Protein AF-A0A965NLJ2-F1 (afdb_monomer_lite)

pLDDT: mean 79.86, std 24.26, range [26.25, 98.12]

Foldseek 3Di:
DDDDDDDDDDDDDPDDDDPDPDDDDPDPDPDPPDCPDPDDDPPCVVVVVVVPVPPDDLQFAKEKEWAAAQFKIWIFIAHSVRDTPDIDIDGHFALVVDDLVRLLVRLLVVLVPHPDAGQEYEYAGHNQDDPVSQVSNVVSNCVNRPPHHYDYYHNVVCVQVVDDDDPPDQKDKDWDAELFTKIKIAGPVGDIDIGFPPDLPPTRPNHLLNLLVVLLVVQVVVCVVVVDGDPLRVLLCVVVVHDDSVVVVVCVVVPDSVRSSVSSVSVVVVVVVVVVVVVVD

Radius of gyration: 27.24 Å; chains: 1; bounding box: 50×55×108 Å

Structure (mmCIF, N/CA/C/O backbone):
data_AF-A0A965NLJ2-F1
#
_entry.id   AF-A0A965NLJ2-F1
#
loop_
_atom_site.group_PDB
_atom_site.id
_atom_site.type_symbol
_atom_site.label_atom_id
_atom_site.label_alt_id
_atom_site.label_comp_id
_atom_site.label_asym_id
_atom_site.label_entity_id
_atom_site.label_seq_id
_atom_site.pdbx_PDB_ins_code
_atom_site.Cartn_x
_atom_site.Cartn_y
_atom_site.Cartn_z
_atom_site.occupancy
_atom_site.B_iso_or_equiv
_atom_site.auth_seq_id
_atom_site.auth_comp_id
_atom_site.auth_asym_id
_atom_site.auth_atom_id
_atom_site.pdbx_PDB_model_num
ATOM 1 N N . MET A 1 1 ? -9.113 -10.277 -81.309 1.00 35.50 1 MET A N 1
ATOM 2 C CA . MET A 1 1 ? -8.838 -11.698 -81.628 1.00 35.50 1 MET A CA 1
ATOM 3 C C . MET A 1 1 ? -8.107 -12.300 -80.433 1.00 35.50 1 MET A C 1
ATOM 5 O O . MET A 1 1 ? -7.116 -11.710 -80.052 1.00 35.50 1 MET A O 1
ATOM 9 N N . ALA A 1 2 ? -8.490 -13.372 -79.749 1.00 34.16 2 ALA A N 1
ATOM 10 C CA . ALA A 1 2 ? -9.691 -14.195 -79.699 1.00 34.16 2 ALA A CA 1
ATOM 11 C C . ALA A 1 2 ? -9.669 -14.939 -78.335 1.00 34.16 2 ALA A C 1
ATOM 13 O O . ALA A 1 2 ? -8.618 -15.424 -77.942 1.00 34.16 2 ALA A O 1
ATOM 14 N N . ARG A 1 3 ? -10.826 -14.953 -77.648 1.00 30.66 3 ARG A N 1
ATOM 15 C CA . ARG A 1 3 ? -11.448 -15.996 -76.785 1.00 30.66 3 ARG A CA 1
ATOM 16 C C . ARG A 1 3 ? -10.539 -16.920 -75.937 1.00 30.66 3 ARG A C 1
ATOM 18 O O . ARG A 1 3 ? -9.732 -17.654 -76.477 1.00 30.66 3 ARG A O 1
ATOM 25 N N . ALA A 1 4 ? -10.613 -16.888 -74.602 1.00 32.28 4 ALA A N 1
ATOM 26 C CA . ALA A 1 4 ? -11.640 -17.473 -73.713 1.00 32.28 4 ALA A CA 1
ATOM 27 C C . ALA A 1 4 ? -11.597 -19.013 -73.595 1.00 32.28 4 ALA A C 1
ATOM 29 O O . ALA A 1 4 ? -11.967 -19.711 -74.532 1.00 32.28 4 ALA A O 1
ATOM 30 N N . HIS A 1 5 ? -11.289 -19.512 -72.391 1.00 32.88 5 HIS A N 1
ATOM 31 C CA . HIS A 1 5 ? -11.927 -20.711 -71.845 1.00 32.88 5 HIS A CA 1
ATOM 32 C C . HIS A 1 5 ? -12.150 -20.560 -70.336 1.00 32.88 5 HIS A C 1
ATOM 34 O O . HIS A 1 5 ? -11.218 -20.357 -69.563 1.00 32.88 5 HIS A O 1
ATOM 40 N N . ALA A 1 6 ? -13.426 -20.630 -69.959 1.00 33.69 6 ALA A N 1
ATOM 41 C CA . ALA A 1 6 ? -13.921 -20.731 -68.599 1.00 33.69 6 ALA A CA 1
ATOM 42 C C . ALA A 1 6 ? -13.838 -22.185 -68.107 1.00 33.69 6 ALA A C 1
ATOM 44 O O . ALA A 1 6 ? -14.048 -23.114 -68.889 1.00 33.69 6 ALA A O 1
ATOM 45 N N . GLY A 1 7 ? -13.593 -22.355 -66.809 1.00 30.08 7 GLY A N 1
ATOM 46 C CA . GLY A 1 7 ? -13.700 -23.618 -66.087 1.00 30.08 7 GLY A CA 1
ATOM 47 C C . GLY A 1 7 ? -14.272 -23.360 -64.696 1.00 30.08 7 GLY A C 1
ATOM 48 O O . GLY A 1 7 ? -13.568 -22.894 -63.808 1.00 30.08 7 GLY A O 1
ATOM 49 N N . ASP A 1 8 ? -15.571 -23.615 -64.571 1.00 33.03 8 ASP A N 1
ATOM 50 C CA . ASP A 1 8 ? -16.390 -23.637 -63.359 1.00 33.03 8 ASP A CA 1
ATOM 51 C C . ASP A 1 8 ? -15.941 -24.755 -62.394 1.00 33.03 8 ASP A C 1
ATOM 53 O O . ASP A 1 8 ? -15.534 -25.835 -62.826 1.00 33.03 8 ASP A O 1
ATOM 57 N N . GLY A 1 9 ? -16.011 -24.509 -61.083 1.00 29.64 9 GLY A N 1
ATOM 58 C CA . GLY A 1 9 ? -15.441 -25.416 -60.088 1.00 29.64 9 GLY A CA 1
ATOM 59 C C . GLY A 1 9 ? -15.716 -25.087 -58.622 1.00 29.64 9 GLY A C 1
ATOM 60 O O . GLY A 1 9 ? -14.790 -25.074 -57.827 1.00 29.64 9 GLY A O 1
ATOM 61 N N . ARG A 1 10 ? -16.989 -24.883 -58.265 1.00 33.06 10 ARG A N 1
ATOM 62 C CA . ARG A 1 10 ? -17.611 -25.226 -56.962 1.00 33.06 10 ARG A CA 1
ATOM 63 C C . ARG A 1 10 ? -16.967 -24.721 -55.652 1.00 33.06 10 ARG A C 1
ATOM 65 O O . ARG A 1 10 ? -15.976 -25.238 -55.149 1.00 33.06 10 ARG A O 1
ATOM 72 N N . ARG A 1 11 ? -17.748 -23.853 -54.999 1.00 36.53 11 ARG A N 1
ATOM 73 C CA . ARG A 1 11 ? -17.865 -23.625 -53.547 1.00 36.53 11 ARG A CA 1
ATOM 74 C C . ARG A 1 11 ? -17.445 -24.823 -52.681 1.00 36.53 11 ARG A C 1
ATOM 76 O O . ARG A 1 11 ? -18.043 -25.895 -52.789 1.00 36.53 11 ARG A O 1
ATOM 83 N N . ARG A 1 12 ? -16.551 -24.579 -51.719 1.00 34.41 12 ARG A N 1
ATOM 84 C CA . ARG A 1 12 ? -16.546 -25.257 -50.414 1.00 34.41 12 ARG A CA 1
ATOM 85 C C . ARG A 1 12 ? -16.193 -24.250 -49.326 1.00 34.41 12 ARG A C 1
ATOM 87 O O . ARG A 1 12 ? -15.032 -23.906 -49.140 1.00 34.41 12 ARG A O 1
ATOM 94 N N . ASP A 1 13 ? -17.230 -23.809 -48.623 1.00 31.97 13 ASP A N 1
ATOM 95 C CA . ASP A 1 13 ? -17.137 -23.178 -47.313 1.00 31.97 13 ASP A CA 1
ATOM 96 C C . ASP A 1 13 ? -16.445 -24.156 -46.353 1.00 31.97 13 ASP A C 1
ATOM 98 O O . ASP A 1 13 ? -17.037 -25.143 -45.910 1.00 31.97 13 ASP A O 1
ATOM 102 N N . ALA A 1 14 ? -15.171 -23.918 -46.049 1.00 32.88 14 ALA A N 1
ATOM 103 C CA . ALA A 1 14 ? -14.489 -24.609 -44.966 1.00 32.88 14 ALA A CA 1
ATOM 104 C C . ALA A 1 14 ? -14.869 -23.921 -43.647 1.00 32.88 14 ALA A C 1
ATOM 106 O O . ALA A 1 14 ? -14.165 -23.047 -43.146 1.00 32.88 14 ALA A O 1
ATOM 107 N N . LEU A 1 15 ? -16.023 -24.309 -43.098 1.00 31.61 15 LEU A N 1
ATOM 108 C CA . LEU A 1 15 ? -16.372 -24.036 -41.709 1.00 31.61 15 LEU A CA 1
ATOM 109 C C . LEU A 1 15 ? -15.287 -24.626 -40.796 1.00 31.61 15 LEU A C 1
ATOM 111 O O . LEU A 1 15 ? -15.170 -25.844 -40.656 1.00 31.61 15 LEU A O 1
ATOM 115 N N . HIS A 1 16 ? -14.525 -23.762 -40.127 1.00 33.69 16 HIS A N 1
ATOM 116 C CA . HIS A 1 16 ? -13.788 -24.149 -38.930 1.00 33.69 16 HIS A CA 1
ATOM 117 C C . HIS A 1 16 ? -14.785 -24.655 -37.872 1.00 33.69 16 HIS A C 1
ATOM 119 O O . HIS A 1 16 ? -15.716 -23.924 -37.516 1.00 33.69 16 HIS A O 1
ATOM 125 N N . PRO A 1 17 ? -14.624 -25.871 -37.323 1.00 31.52 17 PRO A N 1
ATOM 126 C CA . PRO A 1 17 ? -15.469 -26.314 -36.228 1.00 31.52 17 PRO A CA 1
ATOM 127 C C . PRO A 1 17 ? -15.153 -25.484 -34.979 1.00 31.52 17 PRO A C 1
ATOM 129 O O . PRO A 1 17 ? -14.027 -25.479 -34.477 1.00 31.52 17 PRO A O 1
ATOM 132 N N . ARG A 1 18 ? -16.174 -24.784 -34.465 1.00 32.59 18 ARG A N 1
ATOM 133 C CA . ARG A 1 18 ? -16.169 -24.163 -33.135 1.00 32.59 18 ARG A CA 1
ATOM 134 C C . ARG A 1 18 ? -15.766 -25.225 -32.107 1.00 32.59 18 ARG A C 1
ATOM 136 O O . ARG A 1 18 ? -16.528 -26.158 -31.857 1.00 32.59 18 ARG A O 1
ATOM 143 N N . ARG A 1 19 ? -14.583 -25.088 -31.498 1.00 34.69 19 ARG A N 1
ATOM 144 C CA . ARG A 1 19 ? -14.209 -25.875 -30.315 1.00 34.69 19 ARG A CA 1
ATOM 145 C C . ARG A 1 19 ? -15.196 -25.542 -29.199 1.00 34.69 19 ARG A C 1
ATOM 147 O O . ARG A 1 19 ? -15.171 -24.442 -28.655 1.00 34.69 19 ARG A O 1
ATOM 154 N N . GLN A 1 20 ? -16.067 -26.491 -28.869 1.00 34.03 20 GLN A N 1
ATOM 155 C CA . GLN A 1 20 ? -16.823 -26.458 -27.624 1.00 34.03 20 GLN A CA 1
ATOM 156 C C . GLN A 1 20 ? -15.830 -26.410 -26.456 1.00 34.03 20 GLN A C 1
ATOM 158 O O . GLN A 1 20 ? -14.872 -27.186 -26.410 1.00 34.03 20 GLN A O 1
ATOM 163 N N . ALA A 1 21 ? -16.053 -25.487 -25.523 1.00 38.94 21 ALA A N 1
ATOM 164 C CA . ALA A 1 21 ? -15.323 -25.394 -24.268 1.00 38.94 21 ALA A CA 1
ATOM 165 C C . ALA A 1 21 ? -15.666 -26.605 -23.383 1.00 38.94 21 ALA A C 1
ATOM 167 O O . ALA A 1 21 ? -16.532 -26.547 -22.513 1.00 38.94 21 ALA A O 1
ATOM 168 N N . GLY A 1 22 ? -15.007 -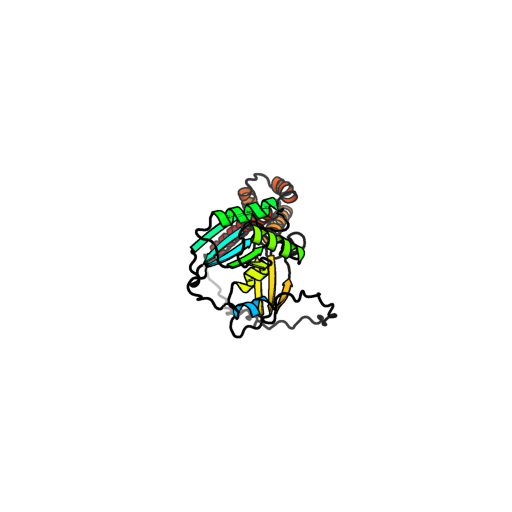27.735 -23.638 1.00 32.72 22 GLY A N 1
ATOM 169 C CA . GLY A 1 22 ? -15.007 -28.878 -22.735 1.00 32.72 22 GLY A CA 1
ATOM 170 C C . GLY A 1 22 ? -14.219 -28.530 -21.475 1.00 32.72 22 GLY A C 1
ATOM 171 O O . GLY A 1 22 ? -13.074 -28.080 -21.558 1.00 32.72 22 GLY A O 1
ATOM 172 N N . ARG A 1 23 ? -14.830 -28.729 -20.301 1.00 38.00 23 ARG A N 1
ATOM 173 C CA . ARG A 1 23 ? -14.143 -28.662 -19.004 1.00 38.00 23 ARG A CA 1
ATOM 174 C C . ARG A 1 23 ? -12.892 -29.544 -19.069 1.00 38.00 23 ARG A C 1
ATOM 176 O O . ARG A 1 23 ? -13.000 -30.740 -19.331 1.00 38.00 23 ARG A O 1
ATOM 183 N N . ARG A 1 24 ? -11.709 -28.960 -18.845 1.00 37.47 24 ARG A N 1
ATOM 184 C CA . ARG A 1 24 ? -10.475 -29.739 -18.671 1.00 37.47 24 ARG A CA 1
ATOM 185 C C . ARG A 1 24 ? -10.683 -30.714 -17.502 1.00 37.47 24 ARG A C 1
ATOM 187 O O . ARG A 1 24 ? -11.143 -30.266 -16.450 1.00 37.47 24 ARG A O 1
ATOM 194 N N . PRO A 1 25 ? -10.357 -32.008 -17.650 1.00 35.34 25 PRO A N 1
ATOM 195 C CA . PRO A 1 25 ? -10.332 -32.907 -16.507 1.00 35.34 25 PRO A CA 1
ATOM 196 C C . PRO A 1 25 ? -9.275 -32.420 -15.501 1.00 35.34 25 PRO A C 1
ATOM 198 O O . PRO A 1 25 ? -8.254 -31.857 -15.917 1.00 35.34 25 PRO A O 1
ATOM 201 N N . PRO A 1 26 ? -9.502 -32.593 -14.186 1.00 38.16 26 PRO A N 1
ATOM 202 C CA . PRO A 1 26 ? -8.500 -32.258 -13.185 1.00 38.16 26 PRO A CA 1
ATOM 203 C C . PRO A 1 26 ? -7.221 -33.062 -13.441 1.00 38.16 26 PRO A C 1
ATOM 205 O O . PRO A 1 26 ? -7.271 -34.237 -13.807 1.00 38.16 26 PRO A O 1
ATOM 208 N N . LEU A 1 27 ? -6.071 -32.407 -13.266 1.00 35.09 27 LEU A N 1
ATOM 209 C CA . LEU A 1 27 ? -4.757 -33.032 -13.402 1.00 35.09 27 LEU A CA 1
ATOM 210 C C . LEU A 1 27 ? -4.664 -34.251 -12.459 1.00 35.09 27 LEU A C 1
ATOM 212 O O . LEU A 1 27 ? -4.876 -34.091 -11.252 1.00 35.09 27 LEU A O 1
ATOM 216 N N . PRO A 1 28 ? -4.329 -35.457 -12.953 1.00 27.86 28 PRO A N 1
ATOM 217 C CA . PRO A 1 28 ? -4.111 -36.611 -12.092 1.00 27.86 28 PRO A CA 1
ATOM 218 C C . PRO A 1 28 ? -2.800 -36.407 -11.325 1.00 27.86 28 PRO A C 1
ATOM 220 O O . PRO A 1 28 ? -1.733 -36.386 -11.932 1.00 27.86 28 PRO A O 1
ATOM 223 N N . GLY A 1 29 ? -2.858 -36.243 -9.999 1.00 32.56 29 GLY A N 1
ATOM 224 C CA . GLY A 1 29 ? -1.637 -36.228 -9.181 1.00 32.56 29 GLY A CA 1
ATOM 225 C C . GLY A 1 29 ? -1.635 -35.380 -7.911 1.00 32.56 29 GLY A C 1
ATOM 226 O O . GLY A 1 29 ? -0.755 -35.596 -7.081 1.00 32.56 29 GLY A O 1
ATOM 227 N N . LEU A 1 30 ? -2.605 -34.486 -7.682 1.00 30.80 30 LEU A N 1
ATOM 228 C CA . LEU A 1 30 ? -2.771 -33.868 -6.358 1.00 30.80 30 LEU A CA 1
ATOM 229 C C . LEU A 1 30 ? -3.474 -34.858 -5.417 1.00 30.80 30 LEU A C 1
ATOM 231 O O . LEU A 1 30 ? -4.661 -34.751 -5.124 1.00 30.80 30 LEU A O 1
ATOM 235 N N . ARG A 1 31 ? -2.729 -35.862 -4.945 1.00 28.61 31 ARG A N 1
ATOM 236 C CA . ARG A 1 31 ? -3.073 -36.492 -3.669 1.00 28.61 31 ARG A CA 1
ATOM 237 C C . ARG A 1 31 ? -2.907 -35.419 -2.599 1.00 28.61 31 ARG A C 1
ATOM 239 O O . ARG A 1 31 ? -1.878 -34.743 -2.593 1.00 28.61 31 ARG A O 1
ATOM 246 N N . ALA A 1 32 ? -3.914 -35.269 -1.741 1.00 34.91 32 ALA A N 1
ATOM 247 C CA . ALA A 1 32 ? -3.811 -34.527 -0.494 1.00 34.91 32 ALA A CA 1
ATOM 248 C C . ALA A 1 32 ? -2.559 -35.029 0.237 1.00 34.91 32 ALA A C 1
ATOM 250 O O . ALA A 1 32 ? -2.532 -36.153 0.731 1.00 34.91 32 ALA A O 1
ATOM 251 N N . ARG A 1 33 ? -1.475 -34.256 0.163 1.00 32.34 33 ARG A N 1
ATOM 252 C CA . ARG A 1 33 ? -0.262 -34.523 0.924 1.00 32.34 33 ARG A CA 1
ATOM 253 C C . ARG A 1 33 ? -0.448 -33.832 2.257 1.00 32.34 33 ARG A C 1
ATOM 255 O O . ARG A 1 33 ? -0.596 -32.616 2.278 1.00 32.34 33 ARG A O 1
ATOM 262 N N . ASP A 1 34 ? -0.505 -34.675 3.278 1.00 27.81 34 ASP A N 1
ATOM 263 C CA . ASP A 1 34 ? -0.268 -34.451 4.695 1.00 27.81 34 ASP A CA 1
ATOM 264 C C . ASP A 1 34 ? -0.524 -33.038 5.215 1.00 27.81 34 ASP A C 1
ATOM 266 O O . ASP A 1 34 ? 0.200 -32.080 4.944 1.00 27.81 34 ASP A O 1
ATOM 270 N N . GLU A 1 35 ? -1.563 -32.983 6.043 1.00 32.47 35 GLU A N 1
ATOM 271 C CA . GLU A 1 35 ? -1.967 -31.922 6.952 1.00 32.47 35 GLU A CA 1
ATOM 272 C C . GLU A 1 35 ? -0.827 -31.543 7.917 1.00 32.47 35 GLU A C 1
ATOM 274 O O . GLU A 1 35 ? -0.889 -31.753 9.126 1.00 32.47 35 GLU A O 1
ATOM 279 N N . ALA A 1 36 ? 0.235 -30.931 7.404 1.00 26.25 36 ALA A N 1
ATOM 280 C CA . ALA A 1 36 ? 1.114 -30.106 8.210 1.00 26.25 36 ALA A CA 1
ATOM 281 C C . ALA A 1 36 ? 0.356 -28.806 8.496 1.00 26.25 36 ALA A C 1
ATOM 283 O O . ALA A 1 36 ? 0.464 -27.818 7.768 1.00 26.25 36 ALA A O 1
ATOM 284 N N . LEU A 1 37 ? -0.486 -28.876 9.530 1.00 32.47 37 LEU A N 1
ATOM 285 C CA . LEU A 1 37 ? -1.198 -27.779 10.174 1.00 32.47 37 LEU A CA 1
ATOM 286 C C . LEU A 1 37 ? -0.335 -26.512 10.184 1.00 32.47 37 LEU A C 1
ATOM 288 O O . LEU A 1 37 ? 0.578 -26.363 10.997 1.00 32.47 37 LEU A O 1
ATOM 292 N N . VAL A 1 38 ? -0.653 -25.576 9.289 1.00 32.44 38 VAL A N 1
ATOM 293 C CA . VAL A 1 38 ? -0.233 -24.185 9.441 1.00 32.44 38 VAL A CA 1
ATOM 294 C C . VAL A 1 38 ? -0.851 -23.728 10.754 1.00 32.44 38 VAL A C 1
ATOM 296 O O . VAL A 1 38 ? -2.067 -23.643 10.868 1.00 32.44 38 VAL A O 1
ATOM 299 N N . GLN A 1 39 ? -0.032 -23.534 11.784 1.00 27.34 39 GLN A N 1
ATOM 300 C CA . GLN A 1 39 ? -0.532 -23.156 13.099 1.00 27.34 39 GLN A CA 1
ATOM 301 C C . GLN A 1 39 ? -1.251 -21.805 13.009 1.00 27.34 39 GLN A C 1
ATOM 303 O O . GLN A 1 39 ? -0.664 -20.783 12.654 1.00 27.34 39 GLN A O 1
ATOM 308 N N . PHE A 1 40 ? -2.549 -21.837 13.305 1.00 35.31 40 PHE A N 1
ATOM 309 C CA . PHE A 1 40 ? -3.468 -20.713 13.171 1.00 35.31 40 PHE A CA 1
ATOM 310 C C . PHE A 1 40 ? -3.557 -19.925 14.488 1.00 35.31 40 PHE A C 1
ATOM 312 O O . PHE A 1 40 ? -3.873 -20.517 15.525 1.00 35.31 40 PHE A O 1
ATOM 319 N N . PRO A 1 41 ? -3.349 -18.596 14.486 1.00 33.38 41 PRO A N 1
ATOM 320 C CA . PRO A 1 41 ? -3.671 -17.760 15.640 1.00 33.38 41 PRO A CA 1
ATOM 321 C C . PRO A 1 41 ? -5.195 -17.715 15.864 1.00 33.38 41 PRO A C 1
ATOM 323 O O . PRO A 1 41 ? -5.937 -17.242 15.008 1.00 33.38 41 PRO A O 1
ATOM 326 N N . ARG A 1 42 ? -5.675 -18.195 17.021 1.00 35.03 42 ARG A N 1
ATOM 327 C CA . ARG A 1 42 ? -7.104 -18.265 17.411 1.00 35.03 42 ARG A CA 1
ATOM 328 C C . ARG A 1 42 ? -7.657 -16.973 18.045 1.00 35.03 42 ARG A C 1
ATOM 330 O O . ARG A 1 42 ? -8.469 -17.036 18.962 1.00 35.03 42 ARG A O 1
ATOM 337 N N . GLU A 1 43 ? -7.212 -15.790 17.629 1.00 36.50 43 GLU A N 1
ATOM 338 C CA . GLU A 1 43 ? -7.425 -14.576 18.446 1.00 36.50 43 GLU A CA 1
ATOM 339 C C . GLU A 1 43 ? -8.550 -13.622 18.003 1.00 36.50 43 GLU A C 1
ATOM 341 O O . GLU A 1 43 ? -8.683 -12.550 18.589 1.00 36.50 43 GLU A O 1
ATOM 346 N N . LEU A 1 44 ? -9.410 -13.979 17.039 1.00 42.22 44 LEU A N 1
ATOM 347 C CA . LEU A 1 44 ? -10.371 -13.013 16.464 1.00 42.22 44 LEU A CA 1
ATOM 348 C C . LEU A 1 44 ? -11.865 -13.335 16.634 1.00 42.22 44 LEU A C 1
ATOM 350 O O . LEU A 1 44 ? -12.691 -12.493 16.296 1.00 42.22 44 LEU A O 1
ATOM 354 N N . ASP A 1 45 ? -12.224 -14.420 17.329 1.00 35.53 45 ASP A N 1
ATOM 355 C CA . ASP A 1 45 ? -13.598 -14.701 17.820 1.00 35.53 45 ASP A CA 1
ATOM 356 C C . ASP A 1 45 ? -14.174 -13.610 18.757 1.00 35.53 45 ASP A C 1
ATOM 358 O O . ASP A 1 45 ? -15.300 -13.709 19.257 1.00 35.53 45 ASP A O 1
ATOM 362 N N . ARG A 1 46 ? -13.372 -12.585 19.061 1.00 35.22 46 ARG A N 1
ATOM 363 C CA . ARG A 1 46 ? -13.715 -11.438 19.903 1.00 35.22 46 ARG A CA 1
ATOM 364 C C . ARG A 1 46 ? -14.201 -10.220 19.114 1.00 35.22 46 ARG A C 1
ATOM 366 O O . ARG A 1 46 ? -14.700 -9.300 19.753 1.00 35.22 46 ARG A O 1
ATOM 373 N N . LEU A 1 47 ? -14.056 -10.186 17.784 1.00 38.38 47 LEU A N 1
ATOM 374 C CA . LEU A 1 47 ? -14.571 -9.075 16.972 1.00 38.38 47 LEU A CA 1
ATOM 375 C C . LEU A 1 47 ? -16.081 -9.198 16.739 1.00 38.38 47 LEU A C 1
ATOM 377 O O . LEU A 1 47 ? -16.795 -8.229 16.984 1.00 38.38 47 LEU A O 1
ATOM 381 N N . ASP A 1 48 ? -16.577 -10.393 16.403 1.00 37.62 48 ASP A N 1
ATOM 382 C CA . ASP A 1 48 ? -18.019 -10.623 16.210 1.00 37.62 48 ASP A CA 1
ATOM 383 C C . ASP A 1 48 ? -18.818 -10.434 17.504 1.00 37.62 48 ASP A C 1
ATOM 385 O O . ASP A 1 48 ? -19.856 -9.778 17.511 1.00 37.62 48 ASP A O 1
ATOM 389 N N . ARG A 1 49 ? -18.291 -10.916 18.638 1.00 33.69 49 ARG A N 1
ATOM 390 C CA . ARG A 1 49 ? -18.978 -10.822 19.939 1.00 33.69 49 ARG A CA 1
ATOM 391 C C . ARG A 1 49 ? -19.068 -9.409 20.516 1.00 33.69 49 ARG A C 1
ATOM 393 O O . ARG A 1 49 ? -19.866 -9.179 21.411 1.00 33.69 49 ARG A O 1
ATOM 400 N N . ARG A 1 50 ? -18.289 -8.447 20.012 1.00 41.41 50 ARG A N 1
ATOM 401 C CA . ARG A 1 50 ? -18.365 -7.047 20.466 1.00 41.41 50 ARG A CA 1
ATOM 402 C C . ARG A 1 50 ? -19.402 -6.216 19.719 1.00 41.41 50 ARG A C 1
ATOM 404 O O . ARG A 1 50 ? -19.612 -5.078 20.116 1.00 41.41 50 ARG A O 1
ATOM 411 N N . ARG A 1 51 ? -20.054 -6.745 18.675 1.00 42.97 51 ARG A N 1
ATOM 412 C CA . ARG A 1 51 ? -21.185 -6.055 18.032 1.00 42.97 51 ARG A CA 1
ATOM 413 C C . ARG A 1 51 ? -22.424 -6.006 18.931 1.00 42.97 51 ARG A C 1
ATOM 415 O O . ARG A 1 51 ? -23.182 -5.049 18.839 1.00 42.97 51 ARG A O 1
ATOM 422 N N . GLU A 1 52 ? -22.601 -6.989 19.813 1.00 39.56 52 GLU A N 1
ATOM 423 C CA . GLU A 1 52 ? -23.814 -7.136 20.635 1.00 39.56 52 GLU A CA 1
ATOM 424 C C . GLU A 1 52 ? -23.774 -6.327 21.949 1.00 39.56 52 GLU A C 1
ATOM 426 O O . GLU A 1 52 ? -24.822 -5.937 22.458 1.00 39.56 52 GLU A O 1
ATOM 431 N N . ASP A 1 53 ? -22.585 -5.976 22.454 1.00 40.31 53 ASP A N 1
ATOM 432 C CA . ASP A 1 53 ? -22.408 -5.290 23.751 1.00 40.31 53 ASP A CA 1
ATOM 433 C C . ASP A 1 53 ? -22.456 -3.746 23.675 1.00 40.31 53 ASP A C 1
ATOM 435 O O . ASP A 1 53 ? -22.229 -3.049 24.666 1.00 40.31 53 ASP A O 1
ATOM 439 N N . LEU A 1 54 ? -22.732 -3.165 22.505 1.00 48.62 54 LEU A N 1
ATOM 440 C CA . LEU A 1 54 ? -22.633 -1.719 22.275 1.00 48.62 54 LEU A CA 1
ATOM 441 C C . LEU A 1 54 ? -23.997 -1.035 22.431 1.00 48.62 54 LEU A C 1
ATOM 443 O O . LEU A 1 54 ? -24.557 -0.501 21.478 1.00 48.62 54 LEU A O 1
ATOM 447 N N . GLN A 1 55 ? -24.530 -1.042 23.652 1.00 41.81 55 GLN A N 1
ATOM 448 C CA . GLN A 1 55 ? -25.764 -0.334 24.011 1.00 41.81 55 GLN A CA 1
ATOM 449 C C . GLN A 1 55 ? -25.493 1.161 24.264 1.00 41.81 55 GLN A C 1
ATOM 451 O O . GLN A 1 55 ? -25.444 1.627 25.398 1.00 41.81 55 GLN A O 1
ATOM 456 N N . GLY A 1 56 ? -25.302 1.919 23.185 1.00 48.38 56 GLY A N 1
ATOM 457 C CA . GLY A 1 56 ? -25.438 3.378 23.148 1.00 48.38 56 GLY A CA 1
ATOM 458 C C . GLY A 1 56 ? -26.305 3.762 21.945 1.00 48.38 56 GLY A C 1
ATOM 459 O O . GLY A 1 56 ? -26.412 2.955 21.018 1.00 48.38 56 GLY A O 1
ATOM 460 N N . PRO A 1 57 ? -26.966 4.933 21.929 1.00 44.88 57 PRO A N 1
ATOM 461 C CA . PRO A 1 57 ? -27.753 5.341 20.772 1.00 44.88 57 PRO A CA 1
ATOM 462 C C . PRO A 1 57 ? -26.832 5.421 19.549 1.00 44.88 57 PRO A C 1
ATOM 464 O O . PRO A 1 57 ? -25.954 6.274 19.472 1.00 44.88 57 PRO A O 1
ATOM 467 N N . LEU A 1 58 ? -27.022 4.495 18.604 1.00 54.69 58 LEU A N 1
ATOM 468 C CA . LEU A 1 58 ? -26.189 4.354 17.407 1.00 54.69 58 LEU A CA 1
ATOM 469 C C . LEU A 1 58 ? -26.165 5.631 16.554 1.00 54.69 58 LEU A C 1
ATOM 471 O O . LEU A 1 58 ? -25.226 5.797 15.798 1.00 54.69 58 LEU A O 1
ATOM 475 N N . ASN A 1 59 ? -27.139 6.535 16.710 1.00 56.59 59 ASN A N 1
ATOM 476 C CA . ASN A 1 59 ? -27.366 7.702 15.851 1.00 56.59 59 ASN A CA 1
ATOM 477 C C . ASN A 1 59 ? -26.305 8.819 15.904 1.00 56.59 59 ASN A C 1
ATOM 479 O O . ASN A 1 59 ? -26.396 9.731 15.090 1.00 56.59 59 ASN A O 1
ATOM 483 N N . GLU A 1 60 ? -25.325 8.778 16.810 1.00 74.88 60 GLU A N 1
ATOM 484 C CA . GLU A 1 60 ? -24.293 9.832 16.927 1.00 74.88 60 GLU A CA 1
ATOM 485 C C . GLU A 1 60 ? -22.849 9.304 16.881 1.00 74.88 60 GLU A C 1
ATOM 487 O O . GLU A 1 60 ? -21.913 10.082 17.028 1.00 74.88 60 GLU A O 1
ATOM 492 N N . MET A 1 61 ? -22.636 7.997 16.681 1.00 89.31 61 MET A N 1
ATOM 493 C CA . MET A 1 61 ? -21.283 7.433 16.740 1.00 89.31 61 MET A CA 1
ATOM 494 C C . MET A 1 61 ? -20.423 7.851 15.545 1.00 89.31 61 MET A C 1
ATOM 496 O O . MET A 1 61 ? -20.800 7.641 14.394 1.00 89.31 61 MET A O 1
ATOM 500 N N . ILE A 1 62 ? -19.216 8.331 15.834 1.00 96.12 62 ILE A N 1
ATOM 501 C CA . ILE A 1 62 ? -18.209 8.705 14.844 1.00 96.12 62 ILE A CA 1
ATOM 502 C C . ILE A 1 62 ? -17.086 7.666 14.830 1.00 96.12 62 ILE A C 1
ATOM 504 O O . ILE A 1 62 ? -16.429 7.408 15.844 1.00 96.12 62 ILE A O 1
ATOM 508 N N . THR A 1 63 ? -16.820 7.088 13.661 1.00 96.56 63 THR A N 1
ATOM 509 C CA . THR A 1 63 ? -15.799 6.049 13.477 1.00 96.56 63 THR A CA 1
ATOM 510 C C . THR A 1 63 ? -14.678 6.539 12.570 1.00 96.56 63 THR A C 1
ATOM 512 O O . THR A 1 63 ? -14.925 7.114 11.515 1.00 96.56 63 THR A O 1
ATOM 515 N N . LEU A 1 64 ? -13.430 6.286 12.968 1.00 97.19 64 LEU A N 1
ATOM 516 C CA . LEU A 1 64 ? -12.243 6.539 12.153 1.00 97.19 64 LEU A CA 1
ATOM 517 C C . LEU A 1 64 ? -11.684 5.224 11.604 1.00 97.19 64 LEU A C 1
ATOM 519 O O . LEU A 1 64 ? -11.237 4.372 12.371 1.00 97.19 64 LEU A O 1
ATOM 523 N N . GLY A 1 65 ? -11.653 5.077 10.284 1.00 95.56 65 GLY A N 1
ATOM 524 C CA . GLY A 1 65 ? -10.881 4.043 9.597 1.00 95.56 65 GLY A CA 1
ATOM 525 C C . GLY A 1 65 ? -9.503 4.571 9.207 1.00 95.56 65 GLY A C 1
ATOM 526 O O . GLY A 1 65 ? -9.409 5.679 8.687 1.00 95.56 65 GLY A O 1
ATOM 527 N N . ILE A 1 66 ? -8.438 3.803 9.440 1.00 96.44 66 ILE A N 1
ATOM 528 C CA . ILE A 1 66 ? -7.075 4.112 8.987 1.00 96.44 66 ILE A CA 1
ATOM 529 C C . ILE A 1 66 ? -6.516 2.905 8.231 1.00 96.44 66 ILE A C 1
ATOM 531 O O . ILE A 1 66 ? -6.425 1.810 8.785 1.00 96.44 66 ILE A O 1
ATOM 535 N N . GLU A 1 67 ? -6.081 3.120 6.994 1.00 94.81 67 GLU A N 1
ATOM 536 C CA . GLU A 1 67 ? -5.389 2.126 6.174 1.00 94.81 67 GLU A CA 1
ATOM 537 C C . GLU A 1 67 ? -3.969 2.614 5.868 1.00 94.81 67 GLU A C 1
ATOM 539 O O . GLU A 1 67 ? -3.777 3.638 5.215 1.00 94.81 67 GLU A O 1
ATOM 544 N N . GLY A 1 68 ? -2.961 1.896 6.360 1.00 92.81 68 GLY A N 1
ATOM 545 C CA . GLY A 1 68 ? -1.550 2.169 6.094 1.00 92.81 68 GLY A CA 1
ATOM 546 C C . GLY A 1 68 ? -0.969 1.180 5.091 1.00 92.81 68 GLY A C 1
ATOM 547 O O . GLY A 1 68 ? -0.907 -0.016 5.366 1.00 92.81 68 GLY A O 1
ATOM 548 N N . GLY A 1 69 ? -0.502 1.677 3.947 1.00 88.12 69 GLY A N 1
ATOM 549 C CA . GLY A 1 69 ? 0.150 0.888 2.905 1.00 88.12 69 GLY A CA 1
ATOM 550 C C . GLY A 1 69 ? 1.636 1.214 2.736 1.00 88.12 69 GLY A C 1
ATOM 551 O O . GLY A 1 69 ? 2.218 2.042 3.434 1.00 88.12 69 GLY A O 1
ATOM 552 N N . GLY A 1 70 ? 2.274 0.575 1.752 1.00 82.94 70 GLY A N 1
ATOM 553 C CA . GLY A 1 70 ? 3.694 0.802 1.449 1.00 82.94 70 GLY A CA 1
ATOM 554 C C . GLY A 1 70 ? 4.021 2.187 0.878 1.00 82.94 70 GLY A C 1
ATOM 555 O O . GLY A 1 70 ? 5.161 2.620 0.982 1.00 82.94 70 GLY A O 1
ATOM 556 N N . THR A 1 71 ? 3.046 2.873 0.280 1.00 83.56 71 THR A N 1
ATOM 557 C CA . THR A 1 71 ? 3.244 4.163 -0.406 1.00 83.56 71 THR A CA 1
ATOM 558 C C . THR A 1 71 ? 2.451 5.308 0.215 1.00 83.56 71 THR A C 1
ATOM 560 O O . THR A 1 71 ? 2.860 6.460 0.108 1.00 83.56 71 THR A O 1
ATOM 563 N N . ARG A 1 72 ? 1.323 5.010 0.865 1.00 91.06 72 ARG A N 1
ATOM 564 C CA . ARG A 1 72 ? 0.381 6.003 1.384 1.00 91.06 72 ARG A CA 1
ATOM 565 C C . ARG A 1 72 ? -0.362 5.452 2.593 1.00 91.06 72 ARG A C 1
ATOM 567 O O . ARG A 1 72 ? -0.570 4.243 2.679 1.00 91.06 72 ARG A O 1
ATOM 574 N N . THR A 1 73 ? -0.783 6.349 3.474 1.00 95.25 73 THR A N 1
ATOM 575 C CA . THR A 1 73 ? -1.759 6.080 4.534 1.00 95.25 73 THR A CA 1
ATOM 576 C C . THR A 1 73 ? -3.002 6.912 4.271 1.00 95.25 73 THR A C 1
ATOM 578 O O . THR A 1 73 ? -2.880 8.105 3.995 1.00 95.25 73 THR A O 1
ATOM 581 N N . THR A 1 74 ? -4.182 6.316 4.362 1.00 96.06 74 THR A N 1
ATOM 582 C CA . THR A 1 74 ? -5.471 7.004 4.237 1.00 96.06 74 THR A CA 1
ATOM 583 C C . THR A 1 74 ? -6.253 6.888 5.532 1.00 96.06 74 THR A C 1
ATOM 585 O O . THR A 1 74 ? -6.199 5.857 6.201 1.00 96.06 74 THR A O 1
ATOM 588 N N . ALA A 1 75 ? -6.976 7.945 5.893 1.00 97.19 75 ALA A N 1
ATOM 589 C CA . ALA A 1 75 ? -7.871 7.930 7.038 1.00 97.19 75 ALA A CA 1
ATOM 590 C C . ALA A 1 75 ? -9.225 8.536 6.673 1.00 97.19 75 ALA A C 1
ATOM 592 O O . ALA A 1 75 ? -9.281 9.619 6.090 1.00 97.19 75 ALA A O 1
ATOM 593 N N . THR A 1 76 ? -10.304 7.853 7.039 1.00 97.25 76 THR A N 1
ATOM 594 C CA . THR A 1 76 ? -11.676 8.266 6.738 1.00 97.25 76 THR A CA 1
ATOM 595 C C . THR A 1 76 ? -12.474 8.304 8.029 1.00 97.25 76 THR A C 1
ATOM 597 O O . THR A 1 76 ? -12.556 7.307 8.746 1.00 97.25 76 THR A O 1
ATOM 600 N N . LEU A 1 77 ? -13.035 9.470 8.334 1.00 97.44 77 LEU A N 1
ATOM 601 C CA . LEU A 1 77 ? -13.918 9.684 9.471 1.00 97.44 77 LEU A CA 1
ATOM 602 C C . LEU A 1 77 ? -15.360 9.657 8.967 1.00 97.44 77 LEU A C 1
ATOM 604 O O . LEU A 1 77 ? -15.695 10.433 8.071 1.00 97.44 77 LEU A O 1
ATOM 608 N N . VAL A 1 78 ? -16.189 8.791 9.540 1.00 95.88 78 VAL A N 1
ATOM 609 C CA . VAL A 1 78 ? -17.601 8.638 9.172 1.00 95.88 78 VAL A CA 1
ATOM 610 C C . VAL A 1 78 ? -18.508 8.773 10.386 1.00 95.88 78 VAL A C 1
ATOM 612 O O . VAL A 1 78 ? -18.093 8.464 11.505 1.00 95.88 78 VAL A O 1
ATOM 615 N N . ASP A 1 79 ? -19.734 9.236 10.166 1.00 94.56 79 ASP A N 1
ATOM 616 C CA . ASP A 1 79 ? -20.799 9.174 11.166 1.00 94.56 79 ASP A CA 1
ATOM 617 C C . ASP A 1 79 ? -21.541 7.824 11.137 1.00 94.56 79 ASP A C 1
ATOM 619 O O . ASP A 1 79 ? -21.187 6.895 10.409 1.00 94.56 79 ASP A O 1
ATOM 623 N N . ALA A 1 80 ? -22.593 7.715 11.945 1.00 91.19 80 ALA A N 1
ATOM 624 C CA . ALA A 1 80 ? -23.424 6.523 12.058 1.00 91.19 80 ALA A CA 1
ATOM 625 C C . ALA A 1 80 ? -24.250 6.183 10.806 1.00 91.19 80 ALA A C 1
ATOM 627 O O . ALA A 1 80 ? -24.785 5.079 10.711 1.00 91.19 80 ALA A O 1
ATOM 628 N N . ALA A 1 81 ? -24.393 7.132 9.881 1.00 89.75 81 ALA A N 1
ATOM 629 C CA . ALA A 1 81 ? -25.067 6.961 8.601 1.00 89.75 81 ALA A CA 1
ATOM 630 C C . ALA A 1 81 ? -24.063 6.726 7.455 1.00 89.75 81 ALA A C 1
ATOM 632 O O . ALA A 1 81 ? -24.426 6.888 6.287 1.00 89.75 81 ALA A O 1
ATOM 633 N N . ASP A 1 82 ? -22.813 6.380 7.792 1.00 87.94 82 ASP A N 1
ATOM 634 C CA . ASP A 1 82 ? -21.680 6.216 6.879 1.00 87.94 82 ASP A CA 1
ATOM 635 C C . ASP A 1 82 ? -21.378 7.476 6.039 1.00 87.94 82 ASP A C 1
ATOM 637 O O . ASP A 1 82 ? -20.734 7.404 4.987 1.00 87.94 82 ASP A O 1
ATOM 641 N N . GLN A 1 83 ? -21.807 8.663 6.493 1.00 93.69 83 GLN A N 1
ATOM 642 C CA . GLN A 1 83 ? -21.456 9.918 5.832 1.00 93.69 83 GLN A CA 1
ATOM 643 C C . GLN A 1 83 ? -20.016 10.288 6.161 1.00 93.69 83 GLN A C 1
ATOM 645 O O . GLN A 1 83 ? -19.616 10.362 7.323 1.00 93.69 83 GLN A O 1
ATOM 650 N N . VAL A 1 84 ? -19.232 10.568 5.121 1.00 96.38 84 VAL A N 1
ATOM 651 C CA . VAL A 1 84 ? -17.831 10.966 5.263 1.00 96.38 84 VAL A CA 1
ATOM 652 C C . VAL A 1 84 ? -17.750 12.388 5.815 1.00 96.38 84 VAL A C 1
ATOM 654 O O . VAL A 1 84 ? -18.047 13.358 5.121 1.00 96.38 84 VAL A O 1
ATOM 657 N N . LEU A 1 85 ? -17.280 12.507 7.055 1.00 96.62 85 LEU A N 1
ATOM 658 C CA . LEU A 1 85 ? -17.013 13.778 7.729 1.00 96.62 85 LEU A CA 1
ATOM 659 C C . LEU A 1 85 ? -15.629 14.333 7.370 1.00 96.62 85 LEU A C 1
ATOM 661 O O . LEU A 1 85 ? -15.435 15.546 7.318 1.00 96.62 85 LEU A O 1
ATOM 665 N N . ALA A 1 86 ? -14.654 13.448 7.140 1.00 97.19 86 ALA A N 1
ATOM 666 C CA . ALA A 1 86 ? -13.312 13.810 6.694 1.00 97.19 86 ALA A CA 1
ATOM 667 C C . ALA A 1 86 ? -12.637 12.661 5.938 1.00 97.19 86 ALA A C 1
ATOM 669 O O . ALA A 1 86 ? -12.832 11.488 6.254 1.00 97.19 86 ALA A O 1
ATOM 670 N N . SER A 1 87 ? -11.795 13.008 4.964 1.00 97.19 87 SER A N 1
ATOM 671 C CA . SER A 1 87 ? -10.886 12.083 4.281 1.00 97.19 87 SER A CA 1
ATOM 672 C C . SER A 1 87 ? -9.497 12.699 4.222 1.00 97.19 87 SER A C 1
ATOM 674 O O . SER A 1 87 ? -9.316 13.790 3.685 1.00 97.19 87 SER A O 1
ATOM 676 N N . LEU A 1 88 ? -8.524 12.000 4.793 1.00 97.38 88 LEU A N 1
ATOM 677 C CA . LEU A 1 88 ? -7.152 12.457 4.955 1.00 97.38 88 LEU A CA 1
ATOM 678 C C . LEU A 1 88 ? -6.192 11.478 4.285 1.00 97.38 88 LEU A C 1
ATOM 680 O O . LEU A 1 88 ? -6.446 10.274 4.204 1.00 97.38 88 LEU A O 1
ATOM 684 N N . SER A 1 89 ? -5.052 11.999 3.846 1.00 96.12 89 SER A N 1
ATOM 685 C CA . SER A 1 89 ? -3.946 11.204 3.329 1.00 96.12 89 SER A CA 1
ATOM 686 C C . SER A 1 89 ? -2.643 11.671 3.956 1.00 96.12 89 SER A C 1
ATOM 688 O O . SER A 1 89 ? -2.420 12.865 4.131 1.00 96.12 89 SER A O 1
ATOM 690 N N . ALA A 1 90 ? -1.760 10.722 4.231 1.00 95.62 90 ALA A N 1
ATOM 691 C CA . ALA A 1 90 ? -0.411 10.965 4.715 1.00 95.62 90 ALA A CA 1
ATOM 692 C C . ALA A 1 90 ? 0.590 10.043 4.000 1.00 95.62 90 ALA A C 1
ATOM 694 O O . ALA A 1 90 ? 0.225 9.274 3.104 1.00 95.62 90 ALA A O 1
ATOM 695 N N . GLY A 1 91 ? 1.865 10.145 4.381 1.00 92.88 91 GLY A N 1
ATOM 696 C CA . GLY A 1 91 ? 2.944 9.328 3.827 1.00 92.88 91 GLY A CA 1
ATOM 697 C C . GLY A 1 91 ? 2.790 7.816 4.082 1.00 92.88 91 GLY A C 1
ATOM 698 O O . GLY A 1 91 ? 1.772 7.360 4.615 1.00 92.88 91 GLY A O 1
ATOM 699 N N . PRO A 1 92 ? 3.799 7.015 3.697 1.00 91.69 92 PRO A N 1
ATOM 700 C CA . PRO A 1 92 ? 3.790 5.563 3.854 1.00 91.69 92 PRO A CA 1
ATOM 701 C C . PRO A 1 92 ? 3.455 5.101 5.276 1.00 91.69 92 PRO A C 1
ATOM 703 O O . PRO A 1 92 ? 4.005 5.607 6.250 1.00 91.69 92 PRO A O 1
ATOM 706 N N . GLY A 1 93 ? 2.588 4.096 5.375 1.00 92.75 93 GLY A N 1
ATOM 707 C CA . GLY A 1 93 ? 2.123 3.492 6.621 1.00 92.75 93 GLY A CA 1
ATOM 708 C C . GLY A 1 93 ? 2.495 2.021 6.684 1.00 92.75 93 GLY A C 1
ATOM 709 O O . GLY A 1 93 ? 1.624 1.170 6.796 1.00 92.75 93 GLY A O 1
ATOM 710 N N . ASN A 1 94 ? 3.780 1.690 6.563 1.00 92.69 94 ASN A N 1
ATOM 711 C CA . ASN A 1 94 ? 4.245 0.320 6.757 1.00 92.69 94 ASN A CA 1
ATOM 712 C C . ASN A 1 94 ? 4.918 0.208 8.119 1.00 92.69 94 ASN A C 1
ATOM 714 O O . ASN A 1 94 ? 6.026 0.707 8.306 1.00 92.69 94 ASN A O 1
ATOM 718 N N . LEU A 1 95 ? 4.278 -0.498 9.051 1.00 94.19 95 LEU A N 1
ATOM 719 C CA . LEU A 1 95 ? 4.728 -0.598 10.436 1.00 94.19 95 LEU A CA 1
ATOM 720 C C . LEU A 1 95 ? 6.184 -1.072 10.549 1.00 94.19 95 LEU A C 1
ATOM 722 O O . LEU A 1 95 ? 6.893 -0.661 11.456 1.00 94.19 95 LEU A O 1
ATOM 726 N N . ARG A 1 96 ? 6.656 -1.927 9.636 1.00 90.56 96 ARG A N 1
ATOM 727 C CA . ARG A 1 96 ? 8.032 -2.450 9.668 1.00 90.56 96 ARG A CA 1
ATOM 728 C C . ARG A 1 96 ? 9.079 -1.467 9.153 1.00 90.56 96 ARG A C 1
ATOM 730 O O . ARG A 1 96 ? 10.254 -1.677 9.428 1.00 90.56 96 ARG A O 1
ATOM 737 N N . LEU A 1 97 ? 8.662 -0.461 8.390 1.00 90.38 97 LEU A N 1
ATOM 738 C CA . LEU A 1 97 ? 9.540 0.568 7.830 1.00 90.38 97 LEU A CA 1
ATOM 739 C C . LEU A 1 97 ? 9.538 1.856 8.659 1.00 90.38 97 LEU A C 1
ATOM 741 O O . LEU A 1 97 ? 10.404 2.694 8.447 1.00 90.38 97 LEU A O 1
ATOM 745 N N . LEU A 1 98 ? 8.578 2.005 9.575 1.00 95.12 98 LEU A N 1
ATOM 746 C CA . LEU A 1 98 ? 8.478 3.147 10.477 1.00 95.12 98 LEU A CA 1
ATOM 747 C C . LEU A 1 98 ? 9.052 2.792 11.845 1.00 95.12 98 LEU A C 1
ATOM 749 O O . LEU A 1 98 ? 8.632 1.801 12.457 1.00 95.12 98 LEU A O 1
ATOM 753 N N . ASP A 1 99 ? 9.940 3.633 12.365 1.00 96.44 99 ASP A N 1
ATOM 754 C CA . ASP A 1 99 ? 10.282 3.629 13.787 1.00 96.44 99 ASP A CA 1
ATOM 755 C C . ASP A 1 99 ? 9.144 4.224 14.647 1.00 96.44 99 ASP A C 1
ATOM 757 O O . ASP A 1 99 ? 8.064 4.561 14.152 1.00 96.44 99 ASP A O 1
ATOM 761 N N . ASP A 1 100 ? 9.319 4.235 15.971 1.00 96.31 100 ASP A N 1
ATOM 762 C CA . ASP A 1 100 ? 8.273 4.677 16.903 1.00 96.31 100 ASP A CA 1
ATOM 763 C C . ASP A 1 100 ? 7.975 6.178 16.802 1.00 96.31 100 ASP A C 1
ATOM 765 O O . ASP A 1 100 ? 6.832 6.583 17.026 1.00 96.31 100 ASP A O 1
ATOM 769 N N . GLU A 1 101 ? 8.970 6.995 16.457 1.00 97.31 101 GLU A N 1
ATOM 770 C CA . GLU A 1 101 ? 8.819 8.442 16.317 1.00 97.31 101 GLU A CA 1
ATOM 771 C C . GLU A 1 101 ? 8.085 8.774 15.019 1.00 97.31 101 GLU A C 1
ATOM 773 O O . GLU A 1 101 ? 7.097 9.507 15.034 1.00 97.31 101 GLU A O 1
ATOM 778 N N . GLN A 1 102 ? 8.487 8.147 13.913 1.00 97.62 102 GLN A N 1
ATOM 779 C CA . GLN A 1 102 ? 7.839 8.275 12.612 1.00 97.62 102 GLN A CA 1
ATOM 780 C C . GLN A 1 102 ? 6.386 7.792 12.656 1.00 97.62 102 GLN A C 1
ATOM 782 O O . GLN A 1 102 ? 5.498 8.454 12.118 1.00 97.62 102 GLN A O 1
ATOM 787 N N . LEU A 1 103 ? 6.117 6.668 13.331 1.00 97.88 103 LEU A N 1
ATOM 788 C CA . LEU A 1 103 ? 4.754 6.172 13.524 1.00 97.88 103 LEU A CA 1
ATOM 789 C C . LEU A 1 103 ? 3.916 7.147 14.363 1.00 97.88 103 LEU A C 1
ATOM 791 O O . LEU A 1 103 ? 2.764 7.416 14.022 1.00 97.88 103 LEU A O 1
ATOM 795 N N . ALA A 1 104 ? 4.476 7.690 15.446 1.00 97.38 104 ALA A N 1
ATOM 796 C CA . ALA A 1 104 ? 3.782 8.669 16.275 1.00 97.38 104 ALA A CA 1
ATOM 797 C C . ALA A 1 104 ? 3.490 9.965 15.504 1.00 97.38 104 ALA A C 1
ATOM 799 O O . ALA A 1 104 ? 2.370 10.467 15.574 1.00 97.38 104 ALA A O 1
ATOM 800 N N . ALA A 1 105 ? 4.458 10.467 14.734 1.00 97.81 105 ALA A N 1
ATOM 801 C CA . ALA A 1 105 ? 4.308 11.652 13.896 1.00 97.81 105 ALA A CA 1
ATOM 802 C C . ALA A 1 105 ? 3.244 11.449 12.809 1.00 97.81 105 ALA A C 1
ATOM 804 O O . ALA A 1 105 ? 2.383 12.309 12.625 1.00 97.81 105 ALA A O 1
ATOM 805 N N . LEU A 1 106 ? 3.242 10.288 12.143 1.00 98.12 106 LEU A N 1
ATOM 806 C CA . LEU A 1 106 ? 2.217 9.917 11.168 1.00 98.12 106 LEU A CA 1
ATOM 807 C C . LEU A 1 106 ? 0.815 9.972 11.792 1.00 98.12 106 LEU A C 1
ATOM 809 O O . LEU A 1 106 ? -0.065 10.655 11.270 1.00 98.12 106 LEU A O 1
ATOM 813 N N . LEU A 1 107 ? 0.606 9.300 12.927 1.00 98.06 107 LEU A N 1
ATOM 814 C CA . LEU A 1 107 ? -0.703 9.245 13.587 1.00 98.06 107 LEU A CA 1
ATOM 815 C C . LEU A 1 107 ? -1.137 10.604 14.155 1.00 98.06 107 LEU A C 1
ATOM 817 O O . LEU A 1 107 ? -2.308 10.961 14.044 1.00 98.06 107 LEU A O 1
ATOM 821 N N . ALA A 1 108 ? -0.206 11.379 14.720 1.00 97.25 108 ALA A N 1
ATOM 822 C CA . ALA A 1 108 ? -0.474 12.737 15.186 1.00 97.25 108 ALA A CA 1
ATOM 823 C C . ALA A 1 108 ? -0.887 13.654 14.027 1.00 97.25 108 ALA A C 1
ATOM 825 O O . ALA A 1 108 ? -1.882 14.362 14.146 1.00 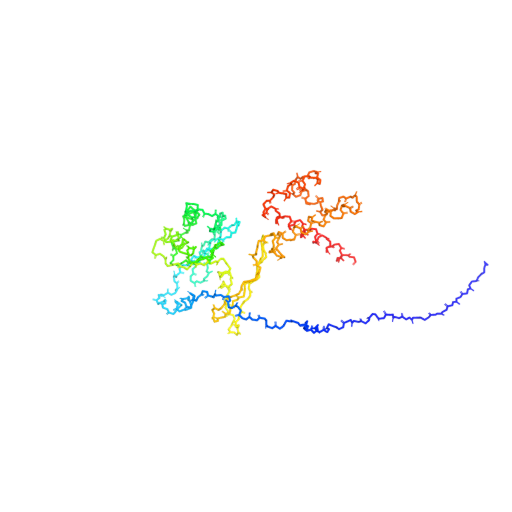97.25 108 ALA A O 1
ATOM 826 N N . SER A 1 109 ? -0.203 13.570 12.879 1.00 97.44 109 SER A N 1
ATOM 827 C CA . SER A 1 109 ? -0.549 14.370 11.698 1.00 97.44 109 SER A CA 1
ATOM 828 C C . SER A 1 109 ? -1.971 14.102 11.200 1.00 97.44 109 SER A C 1
ATOM 830 O O . SER A 1 109 ? -2.655 15.033 10.784 1.00 97.44 109 SER A O 1
ATOM 832 N N . LEU A 1 110 ? -2.438 12.850 11.277 1.00 97.81 110 LEU A N 1
ATOM 833 C CA . LEU A 1 110 ? -3.816 12.494 10.944 1.00 97.81 110 LEU A CA 1
ATOM 834 C C . LEU A 1 110 ? -4.783 13.049 11.988 1.00 97.81 110 LEU A C 1
ATOM 836 O O . LEU A 1 110 ? -5.750 13.708 11.626 1.00 97.81 110 LEU A O 1
ATOM 840 N N . ARG A 1 111 ? -4.505 12.821 13.278 1.00 97.50 111 ARG A N 1
ATOM 841 C CA . ARG A 1 111 ? -5.330 13.304 14.393 1.00 97.50 111 ARG A CA 1
ATOM 842 C C . ARG A 1 111 ? -5.568 14.808 14.327 1.00 97.50 111 ARG A C 1
ATOM 844 O O . ARG A 1 111 ? -6.705 15.237 14.483 1.00 97.50 111 ARG A O 1
ATOM 851 N N . ASP A 1 112 ? -4.510 15.583 14.119 1.00 97.00 112 ASP A N 1
ATOM 852 C CA . ASP A 1 112 ? -4.549 17.045 14.203 1.00 97.00 112 ASP A CA 1
ATOM 853 C C . ASP A 1 112 ? -5.333 17.682 13.041 1.00 97.00 112 ASP A C 1
ATOM 855 O O . ASP A 1 112 ? -5.736 18.839 13.128 1.00 97.00 112 ASP A O 1
ATOM 859 N N . GLN A 1 113 ? -5.587 16.922 11.972 1.00 97.25 113 GLN A N 1
ATOM 860 C CA . GLN A 1 113 ? -6.399 17.339 10.825 1.00 97.25 113 GLN A CA 1
ATOM 861 C C . GLN A 1 113 ? -7.860 16.869 10.908 1.00 97.25 113 GLN A C 1
ATOM 863 O O . GLN A 1 113 ? -8.662 17.226 10.044 1.00 97.25 113 GLN A O 1
ATOM 868 N N . LEU A 1 114 ? -8.232 16.058 11.906 1.00 96.88 114 LEU A N 1
ATOM 869 C CA . LEU A 1 114 ? -9.615 15.606 12.052 1.00 96.88 114 LEU A CA 1
ATOM 870 C C . LEU A 1 114 ? -10.507 16.751 12.556 1.00 96.88 114 LEU A C 1
ATOM 872 O O . LEU A 1 114 ? -10.132 17.450 13.497 1.00 96.88 114 LEU A O 1
ATOM 876 N N . PRO A 1 115 ? -11.725 16.910 12.005 1.00 96.00 115 PRO A N 1
ATOM 877 C CA . PRO A 1 115 ? -12.652 17.955 12.440 1.00 96.00 115 PRO A CA 1
ATOM 878 C C . PRO A 1 115 ? -13.222 17.700 13.843 1.00 96.00 115 PRO A C 1
ATOM 880 O O . PRO A 1 115 ? -13.712 18.621 14.491 1.00 96.00 115 PRO A O 1
ATOM 883 N N . THR A 1 116 ? -13.187 16.451 14.311 1.00 94.88 116 THR A N 1
ATOM 884 C CA . THR A 1 116 ? -13.657 16.042 15.636 1.00 94.88 116 THR A CA 1
ATOM 885 C C . THR A 1 116 ? -12.965 14.753 16.083 1.00 94.88 116 THR A C 1
ATOM 887 O O . THR A 1 116 ? -12.382 14.025 15.273 1.00 94.88 116 THR A O 1
ATOM 890 N N . LYS A 1 117 ? -13.017 14.465 17.387 1.00 95.06 117 LYS A N 1
ATOM 891 C CA . LYS A 1 117 ? -12.473 13.232 17.960 1.00 95.06 117 LYS A CA 1
ATOM 892 C C . LYS A 1 117 ? -13.388 12.048 17.596 1.00 95.06 117 LYS A C 1
ATOM 894 O O . LYS A 1 117 ? -14.591 12.158 17.805 1.00 95.06 117 LYS A O 1
ATOM 899 N N . PRO A 1 118 ? -12.846 10.918 17.107 1.00 97.25 118 PRO A N 1
ATOM 900 C CA . PRO A 1 118 ? -13.640 9.713 16.887 1.00 97.25 118 PRO A CA 1
ATOM 901 C C . PRO A 1 118 ? -14.033 9.042 18.207 1.00 97.25 118 PRO A C 1
ATOM 903 O O . PRO A 1 118 ? -13.263 9.055 19.171 1.00 97.25 118 PRO A O 1
ATOM 906 N N . ASP A 1 119 ? -15.180 8.366 18.210 1.00 97.00 119 ASP A N 1
ATOM 907 C CA . ASP A 1 119 ? -15.609 7.497 19.308 1.00 97.00 119 ASP A CA 1
ATOM 908 C C . ASP A 1 119 ? -14.930 6.132 19.242 1.00 97.00 119 ASP A C 1
ATOM 910 O O . ASP A 1 119 ? -14.708 5.494 20.273 1.00 97.00 119 ASP A O 1
ATOM 914 N N . ARG A 1 120 ? -14.602 5.660 18.032 1.00 96.69 120 ARG A N 1
ATOM 915 C CA . ARG A 1 120 ? -13.923 4.378 17.788 1.00 96.69 120 ARG A CA 1
ATOM 916 C C . ARG A 1 120 ? -13.002 4.435 16.583 1.00 96.69 120 ARG A C 1
ATOM 918 O O . ARG A 1 120 ? -13.210 5.221 15.662 1.00 96.69 120 ARG A O 1
ATOM 925 N N . ILE A 1 121 ? -11.999 3.560 16.582 1.00 96.62 121 ILE A N 1
ATOM 926 C CA . ILE A 1 121 ? -10.981 3.507 15.531 1.00 96.62 121 ILE A CA 1
ATOM 927 C C . ILE A 1 121 ? -10.815 2.073 15.013 1.00 96.62 121 ILE A C 1
ATOM 929 O O . ILE A 1 121 ? -10.654 1.136 15.794 1.00 96.62 121 ILE A O 1
ATOM 933 N N . GLY A 1 122 ? -10.809 1.901 13.694 1.00 94.69 122 GLY A N 1
ATOM 934 C CA . GLY A 1 122 ? -10.343 0.694 13.013 1.00 94.69 122 GLY A CA 1
ATOM 935 C C . GLY A 1 122 ? -9.059 0.996 12.248 1.00 94.69 122 GLY A C 1
ATOM 936 O O . GLY A 1 122 ? -9.019 1.948 11.476 1.00 94.69 122 GLY A O 1
ATOM 937 N N . VAL A 1 123 ? -8.000 0.214 12.461 1.00 95.00 123 VAL A N 1
ATOM 938 C CA . VAL A 1 123 ? -6.699 0.425 11.808 1.00 95.00 123 VAL A CA 1
ATOM 939 C C . VAL A 1 123 ? -6.202 -0.860 11.170 1.00 95.00 123 VAL A C 1
ATOM 941 O O . VAL A 1 123 ? -6.031 -1.869 11.853 1.00 95.00 123 VAL A O 1
ATOM 944 N N . GLY A 1 124 ? -5.900 -0.798 9.880 1.00 94.06 124 GLY A N 1
ATOM 945 C CA . GLY A 1 124 ? -5.230 -1.842 9.116 1.00 94.06 124 GLY A CA 1
ATOM 946 C C . GLY A 1 124 ? -3.911 -1.294 8.603 1.00 94.06 124 GLY A C 1
ATOM 947 O O . GLY A 1 124 ? -3.898 -0.283 7.909 1.00 94.06 124 GLY A O 1
ATOM 948 N N . MET A 1 125 ? -2.788 -1.910 8.966 1.00 93.44 125 MET A N 1
ATOM 949 C CA . MET A 1 125 ? -1.475 -1.407 8.559 1.00 93.44 125 MET A CA 1
ATOM 950 C C . MET A 1 125 ? -0.601 -2.511 7.969 1.00 93.44 125 MET A C 1
ATOM 952 O O . MET A 1 125 ? -0.399 -3.570 8.574 1.00 93.44 125 MET A O 1
ATOM 956 N N . ALA A 1 126 ? -0.020 -2.235 6.803 1.00 89.88 126 ALA A N 1
ATOM 957 C CA . ALA A 1 126 ? 0.970 -3.087 6.176 1.00 89.88 126 ALA A CA 1
ATOM 958 C C . ALA A 1 126 ? 2.130 -3.349 7.148 1.00 89.88 126 ALA A C 1
ATOM 960 O O . ALA A 1 126 ? 2.609 -2.462 7.855 1.00 89.88 126 ALA A O 1
ATOM 961 N N . GLY A 1 127 ? 2.606 -4.593 7.190 1.00 87.56 127 GLY A N 1
ATOM 962 C CA . GLY A 1 127 ? 3.713 -4.991 8.067 1.00 87.56 127 GLY A CA 1
ATOM 963 C C . GLY A 1 127 ? 3.298 -5.465 9.465 1.00 87.56 127 GLY A C 1
ATOM 964 O O . GLY A 1 127 ? 4.136 -6.052 10.155 1.00 87.56 127 GLY A O 1
ATOM 965 N N . VAL A 1 128 ? 2.025 -5.331 9.853 1.00 91.56 128 VAL A N 1
ATOM 966 C CA . VAL A 1 128 ? 1.475 -6.014 11.035 1.00 91.56 128 VAL A CA 1
ATOM 967 C C . VAL A 1 128 ? 1.398 -7.515 10.753 1.00 91.56 128 VAL A C 1
ATOM 969 O O . VAL A 1 128 ? 0.704 -7.950 9.839 1.00 91.56 128 VAL A O 1
ATOM 972 N N . ARG A 1 129 ? 2.149 -8.337 11.496 1.00 85.50 129 ARG A N 1
ATOM 973 C CA . ARG A 1 129 ? 2.178 -9.802 11.285 1.00 85.50 129 ARG A CA 1
ATOM 974 C C . ARG A 1 129 ? 2.088 -10.591 12.583 1.00 85.50 129 ARG A C 1
ATOM 976 O O . ARG A 1 129 ? 1.448 -11.637 12.638 1.00 85.50 129 ARG A O 1
ATOM 983 N N . THR A 1 130 ? 2.740 -10.092 13.621 1.00 88.94 130 THR A N 1
ATOM 984 C CA . THR A 1 130 ? 2.894 -10.759 14.915 1.00 88.94 130 THR A CA 1
ATOM 985 C C . THR A 1 130 ? 2.054 -10.084 16.001 1.00 88.94 130 THR A C 1
ATOM 987 O O . THR A 1 130 ? 1.565 -8.968 15.824 1.00 88.94 130 THR A O 1
ATOM 990 N N . ALA A 1 131 ? 1.909 -10.743 17.153 1.00 90.94 131 ALA A N 1
ATOM 991 C CA . ALA A 1 131 ? 1.288 -10.130 18.329 1.00 90.94 131 ALA A CA 1
ATOM 992 C C . ALA A 1 131 ? 2.055 -8.879 18.798 1.00 90.94 131 ALA A C 1
ATOM 994 O O . ALA A 1 131 ? 1.431 -7.876 19.128 1.00 90.94 131 ALA A O 1
ATOM 995 N N . ALA A 1 132 ? 3.391 -8.896 18.730 1.00 94.19 132 ALA A N 1
ATOM 996 C CA . ALA A 1 132 ? 4.224 -7.745 19.079 1.00 94.19 132 ALA A CA 1
ATOM 997 C C . ALA A 1 132 ? 3.997 -6.549 18.137 1.00 94.19 132 ALA A C 1
ATOM 999 O O . ALA A 1 132 ? 3.951 -5.408 18.590 1.00 94.19 132 ALA A O 1
ATOM 1000 N N . ASP A 1 133 ? 3.793 -6.805 16.838 1.00 94.69 133 ASP A N 1
ATOM 1001 C CA . ASP A 1 133 ? 3.447 -5.756 15.870 1.00 94.69 133 ASP A CA 1
ATOM 1002 C C . ASP A 1 133 ? 2.090 -5.119 16.209 1.00 94.69 133 ASP A C 1
ATOM 1004 O O . ASP A 1 133 ? 1.963 -3.894 16.241 1.00 94.69 133 ASP A O 1
ATOM 1008 N N . ARG A 1 134 ? 1.082 -5.951 16.512 1.00 94.75 134 ARG A N 1
ATOM 1009 C CA . ARG A 1 134 ? -0.246 -5.486 16.944 1.00 94.75 134 ARG A CA 1
ATOM 1010 C C . ARG A 1 134 ? -0.166 -4.677 18.231 1.00 94.75 134 ARG A C 1
ATOM 1012 O O . ARG A 1 134 ? -0.789 -3.624 18.325 1.00 94.75 134 ARG A O 1
ATOM 1019 N N . GLU A 1 135 ? 0.610 -5.127 19.209 1.00 96.38 135 GLU A N 1
ATOM 1020 C CA . GLU A 1 135 ? 0.777 -4.418 20.476 1.00 96.38 135 GLU A CA 1
ATOM 1021 C C . GLU A 1 135 ? 1.467 -3.062 20.273 1.00 96.38 135 GLU A C 1
ATOM 1023 O O . GLU A 1 135 ? 1.020 -2.046 20.805 1.00 96.38 135 GLU A O 1
ATOM 1028 N N . ARG A 1 136 ? 2.514 -3.021 19.439 1.00 96.75 136 ARG A N 1
ATOM 1029 C CA . ARG A 1 136 ? 3.208 -1.784 19.067 1.00 96.75 136 ARG A CA 1
ATOM 1030 C C . ARG A 1 136 ? 2.253 -0.771 18.438 1.00 96.75 136 ARG A C 1
ATOM 1032 O O . ARG A 1 136 ? 2.207 0.371 18.893 1.00 96.75 136 ARG A O 1
ATOM 1039 N N . LEU A 1 137 ? 1.462 -1.195 17.452 1.00 96.75 137 LEU A N 1
ATOM 1040 C CA . LEU A 1 137 ? 0.468 -0.333 16.812 1.00 96.75 137 LEU A CA 1
ATOM 1041 C C . LEU A 1 137 ? -0.633 0.093 17.795 1.00 96.75 137 LEU A C 1
ATOM 1043 O O . LEU A 1 137 ? -0.986 1.267 17.839 1.00 96.75 137 LEU A O 1
ATOM 1047 N N . THR A 1 138 ? -1.113 -0.818 18.648 1.00 96.88 138 THR A N 1
ATOM 1048 C CA . THR A 1 138 ? -2.107 -0.512 19.696 1.00 96.88 138 THR A CA 1
ATOM 1049 C C . THR A 1 138 ? -1.610 0.594 20.624 1.00 96.88 138 THR A C 1
ATOM 1051 O O . THR A 1 138 ? -2.339 1.548 20.890 1.00 96.88 138 THR A O 1
ATOM 1054 N N . ARG A 1 139 ? -0.356 0.511 21.092 1.00 97.62 139 ARG A N 1
ATOM 1055 C CA . ARG A 1 139 ? 0.241 1.549 21.947 1.00 97.62 139 ARG A CA 1
ATOM 1056 C C . ARG A 1 139 ? 0.358 2.886 21.223 1.00 97.62 139 ARG A C 1
ATOM 1058 O O . ARG A 1 139 ? 0.089 3.919 21.831 1.00 97.62 139 ARG A O 1
ATOM 1065 N N . ALA A 1 140 ? 0.744 2.880 19.949 1.00 97.94 140 ALA A N 1
ATOM 1066 C CA . ALA A 1 140 ? 0.842 4.100 19.153 1.00 97.94 140 ALA A CA 1
ATOM 1067 C C . ALA A 1 140 ? -0.532 4.775 18.973 1.00 97.94 140 ALA A C 1
ATOM 1069 O O . ALA A 1 140 ? -0.660 5.976 19.209 1.00 97.94 140 ALA A O 1
ATOM 1070 N N . ILE A 1 141 ? -1.578 3.996 18.674 1.00 97.75 141 ILE A N 1
ATOM 1071 C CA . ILE A 1 141 ? -2.959 4.492 18.581 1.00 97.75 141 ILE A CA 1
ATOM 1072 C C . ILE A 1 141 ? -3.456 5.021 19.928 1.00 97.75 141 ILE A C 1
ATOM 1074 O O . ILE A 1 141 ? -4.007 6.116 19.978 1.00 97.75 141 ILE A O 1
ATOM 1078 N N . ALA A 1 142 ? -3.208 4.307 21.028 1.00 97.25 142 ALA A N 1
ATOM 1079 C CA . ALA A 1 142 ? -3.616 4.746 22.363 1.00 97.25 142 ALA A CA 1
ATOM 1080 C C . ALA A 1 142 ? -2.942 6.063 22.792 1.00 97.25 142 ALA A C 1
ATOM 1082 O O . ALA A 1 142 ? -3.543 6.850 23.521 1.00 97.25 142 ALA A O 1
ATOM 1083 N N . ARG A 1 143 ? -1.708 6.321 22.334 1.00 97.12 143 ARG A N 1
ATOM 1084 C CA . ARG A 1 143 ? -1.013 7.603 22.547 1.00 97.12 143 ARG A CA 1
ATOM 1085 C C . ARG A 1 143 ? -1.613 8.727 21.706 1.00 97.12 143 ARG A C 1
ATOM 1087 O O . ARG A 1 143 ? -1.756 9.838 22.207 1.00 97.12 143 ARG A O 1
ATOM 1094 N N . ALA A 1 144 ? -1.950 8.452 20.448 1.00 97.31 144 ALA A N 1
ATOM 1095 C CA . ALA A 1 144 ? -2.524 9.450 19.553 1.00 97.31 144 ALA A CA 1
ATOM 1096 C C . ALA A 1 144 ? -3.978 9.798 19.933 1.00 97.31 144 ALA A C 1
ATOM 1098 O O . ALA A 1 144 ? -4.311 10.980 20.000 1.00 97.31 144 ALA A O 1
ATOM 1099 N N . TRP A 1 145 ? -4.802 8.808 20.296 1.00 97.69 145 TRP A N 1
ATOM 1100 C CA . TRP A 1 145 ? -6.204 8.983 20.704 1.00 97.69 145 TRP A CA 1
ATOM 1101 C C . TRP A 1 145 ? -6.507 8.372 22.086 1.00 97.69 145 TRP A C 1
ATOM 1103 O O . TRP A 1 145 ? -7.204 7.354 22.180 1.00 97.69 145 TRP A O 1
ATOM 1113 N N . PRO A 1 146 ? -6.059 9.003 23.188 1.00 96.50 146 PRO A N 1
ATOM 1114 C CA . PRO A 1 146 ? -6.286 8.491 24.536 1.00 96.50 146 PRO A CA 1
ATOM 1115 C C . PRO A 1 146 ? -7.767 8.242 24.849 1.00 96.50 146 PRO A C 1
ATOM 1117 O O . PRO A 1 146 ? -8.641 9.070 24.556 1.00 96.50 146 PRO A O 1
ATOM 1120 N N . GLY A 1 147 ? -8.041 7.084 25.456 1.00 94.06 147 GLY A N 1
ATOM 1121 C CA . GLY A 1 147 ? -9.383 6.667 25.878 1.00 94.06 147 GLY A CA 1
ATOM 1122 C C . GLY A 1 147 ? -10.323 6.241 24.747 1.00 94.06 147 GLY A C 1
ATOM 1123 O O . GLY A 1 147 ? -11.486 5.970 25.022 1.00 94.06 147 GLY A O 1
ATOM 1124 N N . THR A 1 148 ? -9.847 6.171 23.500 1.00 97.00 148 THR A N 1
ATOM 1125 C CA . THR A 1 148 ? -10.676 5.796 22.345 1.00 97.00 148 THR A CA 1
ATOM 1126 C C . THR A 1 148 ? -10.505 4.306 22.046 1.00 97.00 148 THR A C 1
ATOM 1128 O O . THR A 1 148 ? -9.378 3.870 21.792 1.00 97.00 148 THR A O 1
ATOM 1131 N N . PRO A 1 149 ? -11.575 3.494 22.079 1.00 96.44 149 PRO A N 1
ATOM 1132 C CA . PRO A 1 149 ? -11.511 2.094 21.683 1.00 96.44 149 PRO A CA 1
ATOM 1133 C C . PRO A 1 149 ? -10.990 1.930 20.251 1.00 96.44 149 PRO A C 1
ATOM 1135 O O . PRO A 1 149 ? -11.489 2.569 19.324 1.00 96.44 149 PRO A O 1
ATOM 1138 N N . ALA A 1 150 ? -10.016 1.037 20.071 1.00 94.69 150 ALA A N 1
ATOM 1139 C CA . ALA A 1 150 ? -9.412 0.767 18.773 1.00 94.69 150 ALA A CA 1
ATOM 1140 C C . ALA A 1 150 ? -9.320 -0.733 18.477 1.00 94.69 150 ALA A C 1
ATOM 1142 O O . ALA A 1 150 ? -9.002 -1.537 19.357 1.00 94.69 150 ALA A O 1
ATOM 1143 N N . VAL A 1 151 ? -9.554 -1.090 17.217 1.00 92.25 151 VAL A N 1
ATOM 1144 C CA . VAL A 1 151 ? -9.232 -2.398 16.642 1.00 92.25 151 VAL A CA 1
ATOM 1145 C C . VAL A 1 151 ? -8.048 -2.213 15.707 1.00 92.25 151 VAL A C 1
ATOM 1147 O O . VAL A 1 151 ? -8.092 -1.369 14.815 1.00 92.25 151 VAL A O 1
ATOM 1150 N N . VAL A 1 152 ? -6.992 -3.001 15.908 1.00 91.88 152 VAL A N 1
ATOM 1151 C CA . VAL A 1 152 ? -5.792 -2.962 15.068 1.00 91.88 152 VAL A CA 1
ATOM 1152 C C . VAL A 1 152 ? -5.575 -4.302 14.376 1.00 91.88 152 VAL A C 1
ATOM 1154 O O . VAL A 1 152 ? -5.703 -5.367 14.986 1.00 91.88 152 VAL A O 1
ATOM 1157 N N . GLY A 1 153 ? -5.209 -4.249 13.105 1.00 89.12 153 GLY A N 1
ATOM 1158 C CA . GLY A 1 153 ? -4.984 -5.415 12.269 1.00 89.12 153 GLY A CA 1
ATOM 1159 C C . GLY A 1 153 ? -3.986 -5.140 11.155 1.00 89.12 153 GLY A C 1
ATOM 1160 O O . GLY A 1 153 ? -3.388 -4.065 11.063 1.00 89.12 153 GLY A O 1
ATOM 1161 N N . ASP A 1 154 ? -3.785 -6.152 10.322 1.00 89.12 154 ASP A N 1
ATOM 1162 C CA . ASP A 1 154 ? -3.129 -5.959 9.038 1.00 89.12 154 ASP A CA 1
ATOM 1163 C C . ASP A 1 154 ? -4.087 -5.321 8.022 1.00 89.12 154 ASP A C 1
ATOM 1165 O O . ASP A 1 154 ? -5.310 -5.369 8.165 1.00 89.12 154 ASP A O 1
ATOM 1169 N N . ASP A 1 155 ? -3.496 -4.694 7.012 1.00 86.88 155 ASP A N 1
ATOM 1170 C CA . ASP A 1 155 ? -4.174 -4.048 5.889 1.00 86.88 155 ASP A CA 1
ATOM 1171 C C . ASP A 1 155 ? -5.131 -4.996 5.149 1.00 86.88 155 ASP A C 1
ATOM 1173 O O . ASP A 1 155 ? -6.231 -4.600 4.770 1.00 86.88 155 ASP A O 1
ATOM 1177 N N . LEU A 1 156 ? -4.762 -6.272 5.004 1.00 87.38 156 LEU A N 1
ATOM 1178 C CA . LEU A 1 156 ? -5.557 -7.251 4.256 1.00 87.38 156 LEU A CA 1
ATOM 1179 C C . LEU A 1 156 ? -6.844 -7.635 4.982 1.00 87.38 156 LEU A C 1
ATOM 1181 O O . LEU A 1 156 ? -7.887 -7.776 4.345 1.00 87.38 156 LEU A O 1
ATOM 1185 N N . LEU A 1 157 ? -6.766 -7.836 6.300 1.00 83.94 157 LEU A N 1
ATOM 1186 C CA . LEU A 1 157 ? -7.939 -8.152 7.108 1.00 83.94 157 LEU A CA 1
ATOM 1187 C C . LEU A 1 157 ? -8.929 -6.985 7.112 1.00 83.94 157 LEU A C 1
ATOM 1189 O O . LEU A 1 157 ? -10.128 -7.210 6.999 1.00 83.94 157 LEU A O 1
ATOM 1193 N N . LEU A 1 158 ? -8.437 -5.748 7.205 1.00 85.06 158 LEU A N 1
ATOM 1194 C CA . LEU A 1 158 ? -9.311 -4.582 7.121 1.00 85.06 158 LEU A CA 1
ATOM 1195 C C . LEU A 1 158 ? -9.974 -4.488 5.741 1.00 85.06 158 LEU A C 1
ATOM 1197 O O . LEU A 1 158 ? -11.182 -4.298 5.661 1.00 85.06 158 LEU A O 1
ATOM 1201 N N . ALA A 1 159 ? -9.210 -4.692 4.667 1.00 86.94 159 ALA A N 1
ATOM 1202 C CA . ALA A 1 159 ? -9.727 -4.610 3.306 1.00 86.94 159 ALA A CA 1
ATOM 1203 C C . ALA A 1 159 ? -10.776 -5.689 2.978 1.00 86.94 159 ALA A C 1
ATOM 1205 O O . ALA A 1 159 ? -11.729 -5.403 2.260 1.00 86.94 159 ALA A O 1
ATOM 1206 N N . ILE A 1 160 ? -10.634 -6.922 3.487 1.00 87.81 160 ILE A N 1
ATOM 1207 C CA . ILE A 1 160 ? -11.623 -7.982 3.216 1.00 87.81 160 ILE A CA 1
ATOM 1208 C C . ILE A 1 160 ? -12.913 -7.805 4.027 1.00 87.81 160 ILE A C 1
ATOM 1210 O O . ILE A 1 160 ? -13.979 -8.145 3.532 1.00 87.81 160 ILE A O 1
ATOM 1214 N N . GLU A 1 161 ? -12.826 -7.244 5.236 1.00 85.88 161 GLU A N 1
ATOM 1215 C CA . GLU A 1 161 ? -13.983 -7.007 6.116 1.00 85.88 161 GLU A CA 1
ATOM 1216 C C . GLU A 1 161 ? -14.656 -5.641 5.865 1.00 85.88 161 GLU A C 1
ATOM 1218 O O . GLU A 1 161 ? -15.654 -5.320 6.510 1.00 85.88 161 GLU A O 1
ATOM 1223 N N . ALA A 1 162 ? -14.126 -4.827 4.942 1.00 81.88 162 ALA A N 1
ATOM 1224 C CA . ALA A 1 162 ? -14.723 -3.548 4.550 1.00 81.88 162 ALA A CA 1
ATOM 1225 C C . ALA A 1 162 ? -16.094 -3.728 3.877 1.00 81.88 162 ALA A C 1
ATOM 1227 O O . ALA A 1 162 ? -16.948 -2.849 3.960 1.00 81.88 162 ALA A O 1
ATOM 1228 N N . GLU A 1 163 ? -16.311 -4.879 3.240 1.00 81.62 163 GLU A N 1
ATOM 1229 C CA . GLU A 1 163 ? -17.568 -5.223 2.588 1.00 81.62 163 GLU A CA 1
ATOM 1230 C C . GLU A 1 163 ? -18.416 -6.142 3.462 1.00 81.62 163 GLU A C 1
ATOM 1232 O O . GLU A 1 163 ? -17.944 -7.124 4.047 1.00 81.62 163 GLU A O 1
ATOM 1237 N N . SER A 1 164 ? -19.718 -5.861 3.498 1.00 83.69 164 SER A N 1
ATOM 1238 C CA . SER A 1 164 ? -20.660 -6.711 4.218 1.00 83.69 164 SER A CA 1
ATOM 1239 C C . SER A 1 164 ? -20.706 -8.113 3.615 1.00 83.69 164 SER A C 1
ATOM 1241 O O . SER A 1 164 ? -20.732 -8.317 2.400 1.00 83.69 164 SER A O 1
ATOM 1243 N N . TRP A 1 165 ? -20.773 -9.114 4.485 1.00 87.69 165 TRP A N 1
ATOM 1244 C CA . TRP A 1 165 ? -20.920 -10.493 4.055 1.00 87.69 165 TRP A CA 1
ATOM 1245 C C . TRP A 1 165 ? -22.321 -10.730 3.485 1.00 87.69 165 TRP A C 1
ATOM 1247 O O . TRP A 1 165 ? -23.309 -10.593 4.208 1.00 87.69 165 TRP A O 1
ATOM 1257 N N . ALA A 1 166 ? -22.416 -11.186 2.234 1.00 87.31 166 ALA A N 1
ATOM 1258 C CA . ALA A 1 166 ? -23.676 -11.697 1.692 1.00 87.31 166 ALA A CA 1
ATOM 1259 C C . ALA A 1 166 ? -24.220 -12.826 2.587 1.00 87.31 166 ALA A C 1
ATOM 1261 O O . ALA A 1 166 ? -23.455 -13.653 3.091 1.00 87.31 166 ALA A O 1
ATOM 1262 N N . SER A 1 167 ? -25.528 -12.849 2.845 1.00 85.56 167 SER A N 1
ATOM 1263 C CA . SER A 1 167 ? -26.140 -13.699 3.881 1.00 85.56 167 SER A CA 1
ATOM 1264 C C . SER A 1 167 ? -25.873 -15.197 3.688 1.00 85.56 167 SER A C 1
ATOM 1266 O O . SER A 1 167 ? -25.694 -15.913 4.672 1.00 85.56 167 SER A O 1
ATOM 1268 N N . ASP A 1 168 ? -25.739 -15.656 2.450 1.00 88.50 168 ASP A N 1
ATOM 1269 C CA . ASP A 1 168 ? -25.464 -17.036 2.039 1.00 88.50 168 ASP A CA 1
ATOM 1270 C C . ASP A 1 168 ? -23.971 -17.342 1.798 1.00 88.50 168 ASP A C 1
ATOM 1272 O O . ASP A 1 168 ? -23.603 -18.465 1.449 1.00 88.50 168 ASP A O 1
ATOM 1276 N N . CYS A 1 169 ? -23.082 -16.373 2.023 1.00 89.81 169 CYS A N 1
ATOM 1277 C CA . CYS A 1 169 ? -21.654 -16.517 1.771 1.00 89.81 169 CYS A CA 1
ATOM 1278 C C . CYS A 1 169 ? -20.910 -17.167 2.951 1.00 89.81 169 CYS A C 1
ATOM 1280 O O . CYS A 1 169 ? -20.853 -16.624 4.056 1.00 89.81 169 CYS A O 1
ATOM 1282 N N . ALA A 1 170 ? -20.284 -18.323 2.701 1.00 92.25 170 ALA A N 1
ATOM 1283 C CA . ALA A 1 170 ? -19.418 -19.000 3.671 1.00 92.25 170 ALA A CA 1
ATOM 1284 C C . ALA A 1 170 ? -17.982 -18.447 3.687 1.00 92.25 170 ALA A C 1
ATOM 1286 O O . ALA A 1 170 ? -17.260 -18.642 4.665 1.00 92.25 170 ALA A O 1
ATOM 1287 N N . GLY A 1 171 ? -17.545 -17.755 2.631 1.00 92.88 171 GLY A N 1
ATOM 1288 C CA . GLY A 1 171 ? -16.191 -17.220 2.548 1.00 92.88 171 GLY A CA 1
ATOM 1289 C C . GLY A 1 171 ? -16.013 -16.138 1.491 1.00 92.88 171 GLY A C 1
ATOM 1290 O O . GLY A 1 171 ? -16.547 -16.241 0.392 1.00 92.88 171 GLY A O 1
ATOM 1291 N N . GLN A 1 172 ? -15.214 -15.129 1.814 1.00 93.94 172 GLN A N 1
ATOM 1292 C CA . GLN A 1 172 ? -14.814 -14.052 0.918 1.00 93.94 172 GLN A CA 1
ATOM 1293 C C . GLN A 1 172 ? -13.386 -14.272 0.414 1.00 93.94 172 GLN A C 1
ATOM 1295 O O . GLN A 1 172 ? -12.562 -14.929 1.059 1.00 93.94 172 GLN A O 1
ATOM 1300 N N . VAL A 1 173 ? -13.091 -13.697 -0.749 1.00 93.69 173 VAL A N 1
ATOM 1301 C CA . VAL A 1 173 ? -11.746 -13.664 -1.319 1.00 93.69 173 VAL A CA 1
ATOM 1302 C C . VAL A 1 173 ? -11.426 -12.236 -1.729 1.00 93.69 173 VAL A C 1
ATOM 1304 O O . VAL A 1 173 ? -12.133 -11.650 -2.542 1.00 93.69 173 VAL A O 1
ATOM 1307 N N . LEU A 1 174 ? -10.329 -11.710 -1.198 1.00 92.81 174 LEU A N 1
ATOM 1308 C CA . LEU A 1 174 ? -9.741 -10.440 -1.589 1.00 92.81 174 LEU A CA 1
ATOM 1309 C C . LEU A 1 174 ? -8.546 -10.708 -2.501 1.00 92.81 174 LEU A C 1
ATOM 1311 O O . LEU A 1 174 ? -7.600 -11.390 -2.101 1.00 92.81 174 LEU A O 1
ATOM 1315 N N . LEU A 1 175 ? -8.568 -10.140 -3.707 1.00 94.19 175 LEU A N 1
ATOM 1316 C CA . LEU A 1 175 ? -7.424 -10.114 -4.612 1.00 94.19 175 LEU A CA 1
ATOM 1317 C C . LEU A 1 175 ? -6.856 -8.698 -4.664 1.00 94.19 175 LEU A C 1
ATOM 1319 O O . LEU A 1 175 ? -7.519 -7.769 -5.112 1.00 94.19 175 LEU A O 1
ATOM 1323 N N . LEU A 1 176 ? -5.607 -8.551 -4.243 1.00 90.69 176 LEU A N 1
ATOM 1324 C CA . LEU A 1 176 ? -4.884 -7.289 -4.289 1.00 90.69 176 LEU A CA 1
ATOM 1325 C C . LEU A 1 176 ? -3.856 -7.333 -5.406 1.00 90.69 176 LEU A C 1
ATOM 1327 O O . LEU A 1 176 ? -3.015 -8.235 -5.440 1.00 90.69 176 LEU A O 1
ATOM 1331 N N . SER A 1 177 ? -3.896 -6.325 -6.273 1.00 92.69 177 SER A N 1
ATOM 1332 C CA . SER A 1 177 ? -2.866 -6.064 -7.272 1.00 92.69 177 SER A CA 1
ATOM 1333 C C . SER A 1 177 ? -2.593 -4.563 -7.369 1.00 92.69 177 SER A C 1
ATOM 1335 O O . SER A 1 177 ? -3.354 -3.808 -7.963 1.00 92.69 177 SER A O 1
ATOM 1337 N N . GLY A 1 178 ? -1.506 -4.136 -6.730 1.00 90.19 178 GLY A N 1
ATOM 1338 C CA . GLY A 1 178 ? -0.951 -2.786 -6.804 1.00 90.19 178 GLY A CA 1
ATOM 1339 C C . GLY A 1 178 ? 0.547 -2.877 -7.089 1.00 90.19 178 GLY A C 1
ATOM 1340 O O . GLY A 1 178 ? 0.971 -3.668 -7.929 1.00 90.19 178 GLY A O 1
ATOM 1341 N N . THR A 1 179 ? 1.384 -2.144 -6.346 1.00 90.81 179 THR A N 1
ATOM 1342 C CA . THR A 1 179 ? 2.855 -2.285 -6.430 1.00 90.81 179 THR A CA 1
ATOM 1343 C C . THR A 1 179 ? 3.309 -3.732 -6.178 1.00 90.81 179 THR A C 1
ATOM 1345 O O . THR A 1 179 ? 4.268 -4.202 -6.779 1.00 90.81 179 THR A O 1
ATOM 1348 N N . GLY A 1 180 ? 2.636 -4.443 -5.269 1.00 91.19 180 GLY A N 1
ATOM 1349 C CA . GLY A 1 180 ? 2.748 -5.894 -5.083 1.00 91.19 180 GLY A CA 1
ATOM 1350 C C . GLY A 1 180 ? 1.386 -6.566 -5.245 1.00 91.19 180 GLY A C 1
ATOM 1351 O O . GLY A 1 180 ? 0.399 -5.891 -5.531 1.00 91.19 180 GLY A O 1
ATOM 1352 N N . SER A 1 181 ? 1.311 -7.879 -5.037 1.00 92.81 181 SER A N 1
ATOM 1353 C CA . SER A 1 181 ? 0.038 -8.600 -5.125 1.00 92.81 181 SER A CA 1
ATOM 1354 C C . SER A 1 181 ? -0.076 -9.732 -4.112 1.00 92.81 181 SER A C 1
ATOM 1356 O O . SER A 1 181 ? 0.913 -10.353 -3.707 1.00 92.81 181 SER A O 1
ATOM 1358 N N . CYS A 1 182 ? -1.307 -10.015 -3.692 1.00 92.94 182 CYS A N 1
ATOM 1359 C CA . CYS A 1 182 ? -1.634 -11.206 -2.918 1.00 92.94 182 CYS A CA 1
ATOM 1360 C C . CYS A 1 182 ? -3.127 -11.531 -2.995 1.00 92.94 182 CYS A C 1
ATOM 1362 O O . CYS A 1 182 ? -3.932 -10.734 -3.468 1.00 92.94 182 CYS A O 1
ATOM 1364 N N . CYS A 1 183 ? -3.479 -12.716 -2.513 1.00 94.75 183 CYS A N 1
ATOM 1365 C CA . CYS A 1 183 ? -4.848 -13.165 -2.341 1.00 94.75 183 CYS A CA 1
ATOM 1366 C C . CYS A 1 183 ? -5.064 -13.546 -0.873 1.00 94.75 183 CYS A C 1
ATOM 1368 O O . CYS A 1 183 ? -4.244 -14.271 -0.298 1.00 94.75 183 CYS A O 1
ATOM 1370 N N . LEU A 1 184 ? -6.146 -13.060 -0.273 1.00 93.75 184 LEU A N 1
ATOM 1371 C CA . LEU A 1 184 ? -6.597 -13.444 1.060 1.00 93.75 184 LEU A CA 1
ATOM 1372 C C . LEU A 1 184 ? -7.968 -14.107 0.938 1.00 93.75 184 LEU A C 1
ATOM 1374 O O . LEU A 1 184 ? -8.917 -13.491 0.472 1.00 93.75 184 LEU A O 1
ATOM 1378 N N . GLY A 1 185 ? -8.073 -15.357 1.374 1.00 94.50 185 GLY A N 1
ATOM 1379 C CA . GLY A 1 185 ? -9.343 -16.028 1.613 1.00 94.50 185 GLY A CA 1
ATOM 1380 C C . GLY A 1 185 ? -9.730 -15.910 3.082 1.00 94.50 185 GLY A C 1
ATOM 1381 O O . GLY A 1 185 ? -8.892 -16.114 3.963 1.00 94.50 185 GLY A O 1
ATOM 1382 N N . ARG A 1 186 ? -11.000 -15.619 3.347 1.00 93.06 186 ARG A N 1
ATOM 1383 C CA . ARG A 1 186 ? -11.580 -15.493 4.685 1.00 93.06 186 ARG A CA 1
ATOM 1384 C C . ARG A 1 186 ? -12.838 -16.342 4.751 1.00 93.06 186 ARG A C 1
ATOM 1386 O O . ARG A 1 186 ? -13.727 -16.172 3.934 1.00 93.06 186 ARG A O 1
ATOM 1393 N N . HIS A 1 187 ? -12.917 -17.264 5.702 1.00 94.00 187 HIS A N 1
ATOM 1394 C CA . HIS A 1 187 ? -14.133 -18.027 5.981 1.00 94.00 187 HIS A CA 1
ATOM 1395 C C . HIS A 1 187 ? -14.938 -17.324 7.076 1.00 94.00 187 HIS A C 1
ATOM 1397 O O . HIS A 1 187 ? -14.344 -16.815 8.029 1.00 94.00 187 HIS A O 1
ATOM 1403 N N . ARG A 1 188 ? -16.272 -17.355 6.985 1.00 89.81 188 ARG A N 1
ATOM 1404 C CA . ARG A 1 188 ? -17.178 -16.701 7.946 1.00 89.81 188 ARG A CA 1
ATOM 1405 C C . ARG A 1 188 ? -16.952 -17.190 9.375 1.00 89.81 188 ARG A C 1
ATOM 1407 O O . ARG A 1 188 ? -17.005 -16.418 10.315 1.00 89.81 188 ARG A O 1
ATOM 1414 N N . GLY A 1 189 ? -16.617 -18.468 9.537 1.00 89.19 189 GLY A N 1
ATOM 1415 C CA . GLY A 1 189 ? -16.239 -19.062 10.826 1.00 89.19 189 GLY A CA 1
ATOM 1416 C C . GLY A 1 189 ? -14.838 -18.690 11.331 1.00 89.19 189 GLY A C 1
ATOM 1417 O O . GLY A 1 189 ? -14.258 -19.453 12.092 1.00 89.19 189 GLY A O 1
ATOM 1418 N N . GLY A 1 190 ? -14.230 -17.602 10.856 1.00 86.25 190 GLY A N 1
ATOM 1419 C CA . GLY A 1 190 ? -13.005 -17.069 11.449 1.00 86.25 190 GLY A CA 1
ATOM 1420 C C . GLY A 1 190 ? -11.681 -17.651 10.938 1.00 86.25 190 GLY A C 1
ATOM 1421 O O . GLY A 1 190 ? -10.624 -17.182 11.366 1.00 86.25 190 GLY A O 1
ATOM 1422 N N . ALA A 1 191 ? -11.679 -18.584 9.984 1.00 90.19 191 ALA A N 1
ATOM 1423 C CA . ALA A 1 191 ? -10.443 -19.047 9.341 1.00 90.19 191 ALA A CA 1
ATOM 1424 C C . ALA A 1 191 ? -9.983 -18.085 8.228 1.00 90.19 191 ALA A C 1
ATOM 1426 O O . ALA A 1 191 ? -10.800 -17.405 7.602 1.00 90.19 191 ALA A O 1
ATOM 1427 N N . SER A 1 192 ? -8.678 -18.013 7.961 1.00 90.06 192 SER A N 1
ATOM 1428 C CA . SER A 1 192 ? -8.128 -17.254 6.832 1.00 90.06 192 SER A CA 1
ATOM 1429 C C . SER A 1 192 ? -6.934 -17.961 6.188 1.00 90.06 192 SER A C 1
ATOM 1431 O O . SER A 1 192 ? -6.223 -18.734 6.830 1.00 90.06 192 SER A O 1
ATOM 1433 N N . VAL A 1 193 ? -6.719 -17.705 4.897 1.00 91.75 193 VAL A N 1
ATOM 1434 C CA . VAL A 1 193 ? -5.587 -18.223 4.122 1.00 91.75 193 VAL A CA 1
ATOM 1435 C C . VAL A 1 193 ? -5.034 -17.131 3.221 1.00 91.75 193 VAL A C 1
ATOM 1437 O O . VAL A 1 193 ? -5.775 -16.486 2.488 1.00 91.75 193 VAL A O 1
ATOM 1440 N N . LYS A 1 194 ? -3.715 -16.933 3.243 1.00 90.56 194 LYS A N 1
ATOM 1441 C CA . LYS A 1 194 ? -3.034 -15.973 2.370 1.00 90.56 194 LYS A CA 1
ATOM 1442 C C . LYS A 1 194 ? -2.165 -16.692 1.344 1.00 90.56 194 LYS A C 1
ATOM 1444 O O . LYS A 1 194 ? -1.302 -17.493 1.706 1.00 90.56 194 LYS A O 1
ATOM 1449 N N . VAL A 1 195 ? -2.336 -16.335 0.075 1.00 92.31 195 VAL A N 1
ATOM 1450 C CA . VAL A 1 195 ? -1.536 -16.813 -1.060 1.00 92.31 195 VAL A CA 1
ATOM 1451 C C . VAL A 1 195 ? -0.832 -15.622 -1.718 1.00 92.31 195 VAL A C 1
ATOM 1453 O O . VAL A 1 195 ? -1.414 -14.556 -1.889 1.00 92.31 195 VAL A O 1
ATOM 1456 N N . GLY A 1 196 ? 0.441 -15.777 -2.088 1.00 90.44 196 GLY A N 1
ATOM 1457 C CA . GLY A 1 196 ? 1.243 -14.671 -2.630 1.00 90.44 196 GLY A CA 1
ATOM 1458 C C . GLY A 1 196 ? 1.715 -13.682 -1.556 1.00 90.44 196 GLY A C 1
ATOM 1459 O O . GLY A 1 196 ? 1.920 -14.065 -0.401 1.00 90.44 196 GLY A O 1
ATOM 1460 N N . GLY A 1 197 ? 1.958 -12.424 -1.941 1.00 87.50 197 GLY A N 1
ATOM 1461 C CA . GLY A 1 197 ? 2.511 -11.393 -1.055 1.00 87.50 197 GLY A CA 1
ATOM 1462 C C . GLY A 1 197 ? 3.914 -11.727 -0.549 1.00 87.50 197 GLY A C 1
ATOM 1463 O O . GLY A 1 197 ? 4.221 -11.504 0.625 1.00 87.50 197 GLY A O 1
ATOM 1464 N N . ARG A 1 198 ? 4.731 -12.351 -1.406 1.00 89.00 198 ARG A N 1
ATOM 1465 C CA . ARG A 1 198 ? 6.092 -12.822 -1.088 1.00 89.00 198 ARG A CA 1
ATOM 1466 C C . ARG A 1 198 ? 7.180 -11.870 -1.595 1.00 89.00 198 ARG A C 1
ATOM 1468 O O . ARG A 1 198 ? 8.352 -12.227 -1.564 1.00 89.00 198 ARG A O 1
ATOM 1475 N N . GLY A 1 199 ? 6.798 -10.657 -1.998 1.00 86.81 199 GLY A N 1
ATOM 1476 C CA . GLY A 1 199 ? 7.717 -9.645 -2.506 1.00 86.81 199 GLY A CA 1
ATOM 1477 C C . GLY A 1 199 ? 8.015 -9.829 -3.992 1.00 86.81 199 GLY A C 1
ATOM 1478 O O . GLY A 1 199 ? 7.722 -10.869 -4.573 1.00 86.81 199 GLY A O 1
ATOM 1479 N N . HIS A 1 20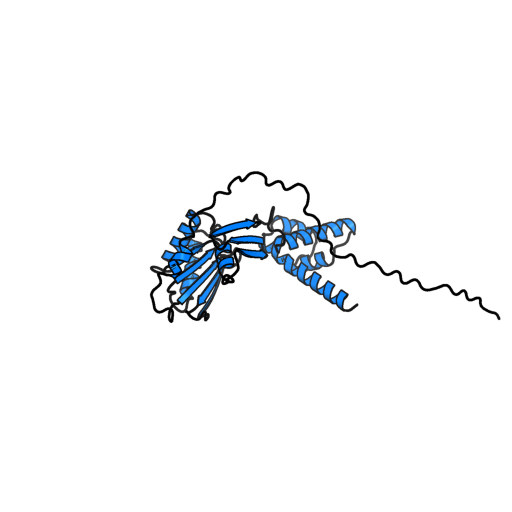0 ? 8.612 -8.806 -4.598 1.00 89.00 200 HIS A N 1
ATOM 1480 C CA . HIS A 1 200 ? 8.796 -8.707 -6.049 1.00 89.00 200 HIS A CA 1
ATOM 1481 C C . HIS A 1 200 ? 9.843 -9.673 -6.624 1.00 89.00 200 HIS A C 1
ATOM 1483 O O . HIS A 1 200 ? 9.799 -9.973 -7.808 1.00 89.00 200 HIS A O 1
ATOM 1489 N N . ILE A 1 201 ? 10.771 -10.182 -5.805 1.00 90.38 201 ILE A N 1
ATOM 1490 C CA . ILE A 1 201 ? 11.835 -11.078 -6.289 1.00 90.38 201 ILE A CA 1
ATOM 1491 C C . ILE A 1 201 ? 11.298 -12.491 -6.562 1.00 90.38 201 ILE A C 1
ATOM 1493 O O . ILE A 1 201 ? 11.626 -13.097 -7.577 1.00 90.38 201 ILE A O 1
ATOM 1497 N N . ILE A 1 202 ? 10.484 -13.034 -5.650 1.00 91.62 202 ILE A N 1
ATOM 1498 C CA . ILE A 1 202 ? 10.038 -14.442 -5.687 1.00 91.62 202 ILE A CA 1
ATOM 1499 C C . ILE A 1 202 ? 8.512 -14.603 -5.735 1.00 91.62 202 ILE A C 1
ATOM 1501 O O . ILE A 1 202 ? 7.999 -15.723 -5.707 1.00 91.62 202 ILE A O 1
ATOM 1505 N N . GLY A 1 203 ? 7.767 -13.501 -5.749 1.00 91.62 203 GLY A N 1
ATOM 1506 C CA . GLY A 1 203 ? 6.317 -13.480 -5.609 1.00 91.62 203 GLY A CA 1
ATOM 1507 C C . GLY A 1 203 ? 5.676 -12.325 -6.365 1.00 91.62 203 GLY A C 1
ATOM 1508 O O . GLY A 1 203 ? 6.094 -11.997 -7.464 1.00 91.62 203 GLY A O 1
ATOM 1509 N N . ASP A 1 204 ? 4.613 -11.764 -5.785 1.00 92.50 204 ASP A N 1
ATOM 1510 C CA . ASP A 1 204 ? 3.865 -10.610 -6.301 1.00 92.50 204 ASP A CA 1
ATOM 1511 C C . ASP A 1 204 ? 3.457 -10.714 -7.786 1.00 92.50 204 ASP A C 1
ATOM 1513 O O . ASP A 1 204 ? 3.363 -9.715 -8.497 1.00 92.50 204 ASP A O 1
ATOM 1517 N N . ARG A 1 205 ? 3.165 -11.933 -8.254 1.00 94.56 205 ARG A N 1
ATOM 1518 C CA . ARG A 1 205 ? 2.718 -12.187 -9.631 1.00 94.56 205 ARG A CA 1
ATOM 1519 C C . ARG A 1 205 ? 1.449 -11.407 -9.962 1.00 94.56 205 ARG A C 1
ATOM 1521 O O . ARG A 1 205 ? 0.527 -11.351 -9.146 1.00 94.56 205 ARG A O 1
ATOM 1528 N N . GLY A 1 206 ? 1.392 -10.841 -11.160 1.00 93.94 206 GLY A N 1
ATOM 1529 C CA . GLY A 1 206 ? 0.287 -10.004 -11.621 1.00 93.94 206 GLY A CA 1
ATOM 1530 C C . GLY A 1 206 ? 0.228 -8.617 -10.979 1.00 93.94 206 GLY A C 1
ATOM 1531 O O . GLY A 1 206 ? -0.738 -7.905 -11.232 1.00 93.94 206 GLY A O 1
ATOM 1532 N N . SER A 1 207 ? 1.216 -8.240 -10.157 1.00 96.19 207 SER A N 1
ATOM 1533 C CA . SER A 1 207 ? 1.374 -6.869 -9.656 1.00 96.19 207 SER A CA 1
ATOM 1534 C C . SER A 1 207 ? 1.916 -5.926 -10.728 1.00 96.19 207 SER A C 1
ATOM 1536 O O . SER A 1 207 ? 2.482 -6.365 -11.727 1.00 96.19 207 SER A O 1
ATOM 1538 N N . ALA A 1 208 ? 1.831 -4.621 -10.477 1.00 96.62 208 ALA A N 1
ATOM 1539 C CA . ALA A 1 208 ? 2.480 -3.612 -11.307 1.00 96.62 208 ALA A CA 1
ATOM 1540 C C . ALA A 1 208 ? 3.998 -3.856 -11.432 1.00 96.62 208 ALA A C 1
ATOM 1542 O O . ALA A 1 208 ? 4.554 -3.732 -12.518 1.00 96.62 208 ALA A O 1
ATOM 1543 N N . CYS A 1 209 ? 4.667 -4.286 -10.355 1.00 96.44 209 CYS A N 1
ATOM 1544 C CA . CYS A 1 209 ? 6.090 -4.628 -10.408 1.00 96.44 209 CYS A CA 1
ATOM 1545 C C . CYS A 1 209 ? 6.359 -5.842 -11.316 1.00 96.44 209 CYS A C 1
ATOM 1547 O O . CYS A 1 209 ? 7.267 -5.801 -12.137 1.00 96.44 209 CYS A O 1
ATOM 1549 N N . ASP A 1 210 ? 5.542 -6.895 -11.221 1.00 97.25 210 ASP A N 1
ATOM 1550 C CA . ASP A 1 210 ? 5.663 -8.092 -12.068 1.00 97.25 210 ASP A CA 1
ATOM 1551 C C . ASP A 1 210 ? 5.417 -7.776 -13.552 1.00 97.25 210 ASP A C 1
ATOM 1553 O O . ASP A 1 210 ? 6.173 -8.212 -14.420 1.00 97.25 210 ASP A O 1
ATOM 1557 N N . ILE A 1 211 ? 4.405 -6.955 -13.847 1.00 98.06 211 ILE A N 1
ATOM 1558 C CA . ILE A 1 211 ? 4.102 -6.486 -15.206 1.00 98.06 211 ILE A CA 1
ATOM 1559 C C . ILE A 1 211 ? 5.278 -5.685 -15.774 1.00 98.06 211 ILE A C 1
ATOM 1561 O O . ILE A 1 211 ? 5.737 -5.970 -16.880 1.00 98.06 211 ILE A O 1
ATOM 1565 N N . ALA A 1 212 ? 5.799 -4.725 -15.010 1.00 97.44 212 ALA A N 1
ATOM 1566 C CA . ALA A 1 212 ? 6.929 -3.907 -15.427 1.00 97.44 212 ALA A CA 1
ATOM 1567 C C . ALA A 1 212 ? 8.197 -4.737 -15.670 1.00 97.44 212 ALA A C 1
ATOM 1569 O O . ALA A 1 212 ? 8.843 -4.576 -16.702 1.00 97.44 212 ALA A O 1
ATOM 1570 N N . VAL A 1 213 ? 8.533 -5.670 -14.772 1.00 96.56 213 VAL A N 1
ATOM 1571 C CA . VAL A 1 213 ? 9.696 -6.560 -14.938 1.00 96.56 213 VAL A CA 1
ATOM 1572 C C . VAL A 1 213 ? 9.555 -7.427 -16.187 1.00 96.56 213 VAL A C 1
ATOM 1574 O O . VAL A 1 213 ? 10.528 -7.600 -16.923 1.00 96.56 213 VAL A O 1
ATOM 1577 N N . HIS A 1 214 ? 8.364 -7.969 -16.459 1.00 96.75 214 HIS A N 1
ATOM 1578 C CA . HIS A 1 214 ? 8.129 -8.719 -17.692 1.00 96.75 214 HIS A CA 1
ATOM 1579 C C . HIS A 1 214 ? 8.293 -7.849 -18.934 1.00 96.75 214 HIS A C 1
ATOM 1581 O O . HIS A 1 214 ? 8.898 -8.297 -19.908 1.00 96.75 214 HIS A O 1
ATOM 1587 N N . ALA A 1 215 ? 7.799 -6.615 -18.900 1.00 96.81 215 ALA A N 1
ATOM 1588 C CA . ALA A 1 215 ? 7.921 -5.696 -20.017 1.00 96.81 215 ALA A CA 1
ATOM 1589 C C . ALA A 1 215 ? 9.383 -5.274 -20.258 1.00 96.81 215 ALA A C 1
ATOM 1591 O O . ALA A 1 215 ? 9.852 -5.403 -21.382 1.00 96.81 215 ALA A O 1
ATOM 1592 N N . LEU A 1 216 ? 10.143 -4.924 -19.212 1.00 95.50 216 LEU A N 1
ATOM 1593 C CA . LEU A 1 216 ? 11.585 -4.645 -19.297 1.00 95.50 216 LEU A CA 1
ATOM 1594 C C . LEU A 1 216 ? 12.360 -5.817 -19.917 1.00 95.50 216 LEU A C 1
ATOM 1596 O O . LEU A 1 216 ? 13.115 -5.639 -20.871 1.00 95.50 216 LEU A O 1
ATOM 1600 N N . ARG A 1 217 ? 12.135 -7.039 -19.415 1.00 95.62 217 ARG A N 1
ATOM 1601 C CA . ARG A 1 217 ? 12.777 -8.253 -19.949 1.00 95.62 217 ARG A CA 1
ATOM 1602 C C . ARG A 1 217 ? 12.411 -8.506 -21.407 1.00 95.62 217 ARG A C 1
ATOM 1604 O O . ARG A 1 217 ? 13.270 -8.915 -22.182 1.00 95.62 217 ARG A O 1
ATOM 1611 N N . SER A 1 218 ? 11.152 -8.272 -21.772 1.00 95.12 218 SER A N 1
ATOM 1612 C CA . SER A 1 218 ? 10.678 -8.443 -23.148 1.00 95.12 218 SER A CA 1
ATOM 1613 C C . SER A 1 218 ? 11.318 -7.420 -24.082 1.00 95.12 218 SER A C 1
ATOM 1615 O O . SER A 1 218 ? 11.778 -7.803 -25.151 1.00 95.12 218 SER A O 1
ATOM 1617 N N . THR A 1 219 ? 11.423 -6.156 -23.662 1.00 94.25 219 THR A N 1
ATOM 1618 C CA . THR A 1 219 ? 12.099 -5.094 -24.418 1.00 94.25 219 THR A CA 1
ATOM 1619 C C . THR A 1 219 ? 13.550 -5.461 -24.721 1.00 94.25 219 THR A C 1
ATOM 1621 O O . THR A 1 219 ? 13.953 -5.424 -25.882 1.00 94.25 219 THR A O 1
ATOM 1624 N N . VAL A 1 220 ? 14.310 -5.886 -23.705 1.00 93.06 220 VAL A N 1
ATOM 1625 C CA . VAL A 1 220 ? 15.710 -6.314 -23.883 1.00 93.06 220 VAL A CA 1
ATOM 1626 C C . VAL A 1 220 ? 15.795 -7.538 -24.797 1.00 93.06 220 VAL A C 1
ATOM 1628 O O . VAL A 1 220 ? 16.566 -7.540 -25.746 1.00 93.06 220 VAL A O 1
ATOM 1631 N N . THR A 1 221 ? 14.936 -8.541 -24.583 1.00 94.31 221 THR A N 1
ATOM 1632 C CA . THR A 1 221 ? 14.924 -9.766 -25.403 1.00 94.31 221 THR A CA 1
ATOM 1633 C C . THR A 1 221 ? 14.652 -9.469 -26.880 1.00 94.31 221 THR A C 1
ATOM 1635 O O . THR A 1 221 ? 15.292 -10.051 -27.749 1.00 94.31 221 THR A O 1
ATOM 1638 N N . ILE A 1 222 ? 13.702 -8.580 -27.189 1.00 93.50 222 ILE A N 1
ATOM 1639 C CA . ILE A 1 222 ? 13.406 -8.197 -28.578 1.00 93.50 222 ILE A CA 1
ATOM 1640 C C . ILE A 1 222 ? 14.587 -7.425 -29.171 1.00 93.50 222 ILE A C 1
ATOM 1642 O O . ILE A 1 222 ? 14.976 -7.707 -30.300 1.00 93.50 222 ILE A O 1
ATOM 1646 N N . SER A 1 223 ? 15.195 -6.515 -28.405 1.00 92.00 223 SER A N 1
ATOM 1647 C CA . SER A 1 223 ? 16.387 -5.784 -28.846 1.00 92.00 223 SER A CA 1
ATOM 1648 C C . SER A 1 223 ? 17.547 -6.720 -29.201 1.00 92.00 223 SER A C 1
ATOM 1650 O O . SER A 1 223 ? 18.179 -6.532 -30.240 1.00 92.00 223 SER A O 1
ATOM 1652 N N . ASP A 1 224 ? 17.784 -7.762 -28.396 1.00 92.12 224 ASP A N 1
ATOM 1653 C CA . ASP A 1 224 ? 18.818 -8.775 -28.653 1.00 92.12 224 ASP A CA 1
ATOM 1654 C C . ASP A 1 224 ? 18.564 -9.565 -29.950 1.00 92.12 224 ASP A C 1
ATOM 1656 O O . ASP A 1 224 ? 19.506 -9.982 -30.625 1.00 92.12 224 ASP A O 1
ATOM 1660 N N . ILE A 1 225 ? 17.293 -9.789 -30.303 1.00 94.94 225 ILE A N 1
ATOM 1661 C CA . ILE A 1 225 ? 16.891 -10.566 -31.486 1.00 94.94 225 ILE A CA 1
ATOM 1662 C C . ILE A 1 225 ? 16.883 -9.702 -32.754 1.00 94.94 225 ILE A C 1
ATOM 1664 O O . ILE A 1 225 ? 17.328 -10.156 -33.809 1.00 94.94 225 ILE A O 1
ATOM 1668 N N . GLU A 1 226 ? 16.343 -8.485 -32.674 1.00 91.88 226 GLU A N 1
ATOM 1669 C CA . GLU A 1 226 ? 16.034 -7.640 -33.835 1.00 91.88 226 GLU A CA 1
ATOM 1670 C C . GLU A 1 226 ? 17.080 -6.542 -34.098 1.00 91.88 226 GLU A C 1
ATOM 1672 O O . GLU A 1 226 ? 16.998 -5.859 -35.118 1.00 91.88 226 GLU A O 1
ATOM 1677 N N . ALA A 1 227 ? 18.076 -6.382 -33.217 1.00 83.06 227 ALA A N 1
ATOM 1678 C CA . ALA A 1 227 ? 19.108 -5.340 -33.284 1.00 83.06 227 ALA A CA 1
ATOM 1679 C C . ALA A 1 227 ? 18.543 -3.901 -33.358 1.00 83.06 227 ALA A C 1
ATOM 1681 O O . ALA A 1 227 ? 19.147 -3.010 -33.960 1.00 83.06 227 ALA A O 1
ATOM 1682 N N . GLY A 1 228 ? 17.384 -3.669 -32.732 1.00 86.81 228 GLY A N 1
ATOM 1683 C CA . GLY A 1 228 ? 16.716 -2.371 -32.651 1.00 86.81 228 GLY A CA 1
ATOM 1684 C C . GLY A 1 228 ? 15.884 -2.230 -31.377 1.00 86.81 228 GLY A C 1
ATOM 1685 O O . GLY A 1 228 ? 15.453 -3.222 -30.795 1.00 86.81 228 GLY A O 1
ATOM 1686 N N . TRP A 1 229 ? 15.652 -0.991 -30.935 1.00 89.94 229 TRP A N 1
ATOM 1687 C CA . TRP A 1 229 ? 14.930 -0.731 -29.688 1.00 89.94 229 TRP A CA 1
ATOM 1688 C C . TRP A 1 229 ? 13.402 -0.731 -29.902 1.00 89.94 229 TRP A C 1
ATOM 1690 O O . TRP A 1 229 ? 12.909 0.055 -30.718 1.00 89.94 229 TRP A O 1
ATOM 1700 N N . PRO A 1 230 ? 12.628 -1.576 -29.192 1.00 92.75 230 PRO A N 1
ATOM 1701 C CA . PRO A 1 230 ? 11.178 -1.662 -29.372 1.00 92.75 230 PRO A CA 1
ATOM 1702 C C . PRO A 1 230 ? 10.449 -0.376 -28.970 1.00 92.75 230 PRO A C 1
ATOM 1704 O O . PRO A 1 230 ? 10.865 0.308 -28.037 1.00 92.75 230 PRO A O 1
ATOM 1707 N N . ALA A 1 231 ? 9.287 -0.113 -29.579 1.00 94.00 231 ALA A N 1
ATOM 1708 C CA . ALA A 1 231 ? 8.451 1.050 -29.252 1.00 94.00 231 ALA A CA 1
ATOM 1709 C C . ALA A 1 231 ? 8.111 1.137 -27.751 1.00 94.00 231 ALA A C 1
ATOM 1711 O O . ALA A 1 231 ? 8.331 2.174 -27.137 1.00 94.00 231 ALA A O 1
ATOM 1712 N N . LEU A 1 232 ? 7.701 0.019 -27.134 1.00 94.56 232 LEU A N 1
ATOM 1713 C CA . LEU A 1 232 ? 7.450 -0.030 -25.688 1.00 94.56 232 LEU A CA 1
ATOM 1714 C C . LEU A 1 232 ? 8.703 0.329 -24.871 1.00 94.56 232 LEU A C 1
ATOM 1716 O O . LEU A 1 232 ? 8.604 0.977 -23.835 1.00 94.56 232 LEU A O 1
ATOM 1720 N N . GLY A 1 233 ? 9.887 -0.073 -25.335 1.00 94.56 233 GLY A N 1
ATOM 1721 C CA . GLY A 1 233 ? 11.147 0.321 -24.718 1.00 94.56 233 GLY A CA 1
ATOM 1722 C C . GLY A 1 233 ? 11.415 1.817 -24.838 1.00 94.56 233 GLY A C 1
ATOM 1723 O O . GLY A 1 233 ? 11.919 2.420 -23.894 1.00 94.56 233 GLY A O 1
ATOM 1724 N N . ALA A 1 234 ? 11.107 2.422 -25.987 1.00 94.31 234 ALA A N 1
ATOM 1725 C CA . ALA A 1 234 ? 11.259 3.860 -26.191 1.00 94.31 234 ALA A CA 1
ATOM 1726 C C . ALA A 1 234 ? 10.318 4.649 -25.267 1.00 94.31 234 ALA A C 1
ATOM 1728 O O . ALA A 1 234 ? 10.750 5.613 -24.637 1.00 94.31 234 ALA A O 1
ATOM 1729 N N . ASP A 1 235 ? 9.077 4.186 -25.106 1.00 96.00 235 ASP A N 1
ATOM 1730 C CA . ASP A 1 235 ? 8.107 4.791 -24.190 1.00 96.00 235 ASP A CA 1
ATOM 1731 C C . ASP A 1 235 ? 8.578 4.699 -22.728 1.00 96.00 235 ASP A C 1
ATOM 1733 O O . ASP A 1 235 ? 8.443 5.654 -21.962 1.00 96.00 235 ASP A O 1
ATOM 1737 N N . MET A 1 236 ? 9.197 3.579 -22.336 1.00 96.44 236 MET A N 1
ATOM 1738 C CA . MET A 1 236 ? 9.789 3.422 -21.001 1.00 96.44 236 MET A CA 1
ATOM 1739 C C . MET A 1 236 ? 10.964 4.374 -20.766 1.00 96.44 236 MET A C 1
ATOM 1741 O O . MET A 1 236 ? 11.044 4.982 -19.700 1.00 96.44 236 MET A O 1
ATOM 1745 N N . LEU A 1 237 ? 11.860 4.527 -21.746 1.00 95.50 237 LEU A N 1
ATOM 1746 C CA . LEU A 1 237 ? 12.961 5.491 -21.664 1.00 95.50 237 LEU A CA 1
ATOM 1747 C C . LEU A 1 237 ? 12.426 6.920 -21.541 1.00 95.50 237 LEU A C 1
ATOM 1749 O O . LEU A 1 237 ? 12.873 7.662 -20.670 1.00 95.50 237 LEU A O 1
ATOM 1753 N N . ALA A 1 238 ? 11.418 7.279 -22.340 1.00 95.75 238 ALA A N 1
ATOM 1754 C CA . ALA A 1 238 ? 10.773 8.586 -22.267 1.00 95.75 238 ALA A CA 1
ATOM 1755 C C . ALA A 1 238 ? 10.136 8.835 -20.890 1.00 95.75 238 ALA A C 1
ATOM 1757 O O . ALA A 1 238 ? 10.329 9.902 -20.307 1.00 95.75 238 ALA A O 1
ATOM 1758 N N . PHE A 1 239 ? 9.438 7.839 -20.335 1.00 96.62 239 PHE A N 1
ATOM 1759 C CA . PHE A 1 239 ? 8.844 7.915 -19.000 1.00 96.62 239 PHE A CA 1
ATOM 1760 C C . PHE A 1 239 ? 9.898 8.117 -17.901 1.00 96.62 239 PHE A C 1
ATOM 1762 O O . PHE A 1 239 ? 9.694 8.908 -16.981 1.00 96.62 239 PHE A O 1
ATOM 1769 N N . LEU A 1 240 ? 11.043 7.439 -18.016 1.00 96.06 240 LEU A N 1
ATOM 1770 C CA . LEU A 1 240 ? 12.171 7.566 -17.089 1.00 96.06 240 LEU A CA 1
ATOM 1771 C C . LEU A 1 240 ? 13.083 8.766 -17.390 1.00 96.06 240 LEU A C 1
ATOM 1773 O O . LEU A 1 240 ? 14.040 8.991 -16.653 1.00 96.06 240 LEU A O 1
ATOM 1777 N N . GLN A 1 241 ? 12.795 9.533 -18.447 1.00 95.88 241 GLN A N 1
ATOM 1778 C CA . GLN A 1 241 ? 13.617 10.646 -18.934 1.00 95.88 241 GLN A CA 1
ATOM 1779 C C . GLN A 1 241 ? 15.063 10.232 -19.257 1.00 95.88 241 GLN A C 1
ATOM 1781 O O . GLN A 1 241 ? 16.019 10.969 -19.012 1.00 95.88 241 GLN A O 1
ATOM 1786 N N . MET A 1 242 ? 15.220 9.036 -19.817 1.00 94.25 242 MET A N 1
ATOM 1787 C CA . MET A 1 242 ? 16.493 8.475 -20.253 1.00 94.25 242 MET A CA 1
ATOM 1788 C C . MET A 1 242 ? 16.623 8.587 -21.769 1.00 94.25 242 MET A C 1
ATOM 1790 O O . MET A 1 242 ? 15.657 8.400 -22.504 1.00 94.25 242 MET A O 1
ATOM 1794 N N . ASN A 1 243 ? 17.836 8.870 -22.240 1.00 89.50 243 ASN A N 1
ATOM 1795 C CA . ASN A 1 243 ? 18.122 9.011 -23.671 1.00 89.50 243 ASN A CA 1
ATOM 1796 C C . ASN A 1 243 ? 18.755 7.756 -24.284 1.00 89.50 243 ASN A C 1
ATOM 1798 O O . ASN A 1 243 ? 18.918 7.704 -25.499 1.00 89.50 243 ASN A O 1
ATOM 1802 N N . ASP A 1 244 ? 19.137 6.785 -23.453 1.00 89.50 244 ASP A N 1
ATOM 1803 C CA . ASP A 1 244 ? 19.992 5.670 -23.849 1.00 89.50 244 ASP A CA 1
ATOM 1804 C C . ASP A 1 244 ? 19.509 4.352 -23.217 1.00 89.50 244 ASP A C 1
ATOM 1806 O O . ASP A 1 244 ? 19.300 4.320 -21.995 1.00 89.50 244 ASP A O 1
ATOM 1810 N N . PRO A 1 245 ? 19.312 3.276 -24.007 1.00 89.56 245 PRO A N 1
ATOM 1811 C CA . PRO A 1 245 ? 18.929 1.957 -23.505 1.00 89.56 245 PRO A CA 1
ATOM 1812 C C . PRO A 1 245 ? 19.838 1.409 -22.399 1.00 89.56 245 PRO A C 1
ATOM 1814 O O . PRO A 1 245 ? 19.346 0.803 -21.448 1.00 89.56 245 PRO A O 1
ATOM 1817 N N . GLU A 1 246 ? 21.142 1.660 -22.464 1.00 88.62 246 GLU A N 1
ATOM 1818 C CA . GLU A 1 246 ? 22.118 1.207 -21.472 1.00 88.62 246 GLU A CA 1
ATOM 1819 C C . GLU A 1 246 ? 21.851 1.818 -20.088 1.00 88.62 246 GLU A C 1
ATOM 1821 O O . GLU A 1 246 ? 22.027 1.146 -19.068 1.00 88.62 246 GLU A O 1
ATOM 1826 N N . GLY A 1 247 ? 21.313 3.043 -20.034 1.00 89.50 247 GLY A N 1
ATOM 1827 C CA . GLY A 1 247 ? 20.891 3.681 -18.784 1.00 89.50 247 GLY A CA 1
ATOM 1828 C C . GLY A 1 247 ? 19.787 2.907 -18.053 1.00 89.50 247 GLY A C 1
ATOM 1829 O O . GLY A 1 247 ? 19.729 2.917 -16.821 1.00 89.50 247 GLY A O 1
ATOM 1830 N N . LEU A 1 248 ? 18.953 2.163 -18.788 1.00 90.06 248 LEU A N 1
ATOM 1831 C CA . LEU A 1 248 ? 17.916 1.308 -18.210 1.00 90.06 248 LEU A CA 1
ATOM 1832 C C . LEU A 1 248 ? 18.519 0.140 -17.417 1.00 90.06 248 LEU A C 1
ATOM 1834 O O . LEU A 1 248 ? 17.946 -0.278 -16.407 1.00 90.06 248 LEU A O 1
ATOM 1838 N N . ILE A 1 249 ? 19.675 -0.376 -17.853 1.00 84.75 249 ILE A N 1
ATOM 1839 C CA . ILE A 1 249 ? 20.377 -1.480 -17.191 1.00 84.75 249 ILE A CA 1
ATOM 1840 C C . ILE A 1 249 ? 20.850 -1.016 -15.816 1.00 84.75 249 ILE A C 1
ATOM 1842 O O . ILE A 1 249 ? 20.475 -1.624 -14.812 1.00 84.75 249 ILE A O 1
ATOM 1846 N N . GLU A 1 250 ? 21.601 0.086 -15.756 1.00 87.94 250 GLU A N 1
ATOM 1847 C CA . GLU A 1 250 ? 22.110 0.645 -14.496 1.00 87.94 250 GLU A CA 1
ATOM 1848 C C . GLU A 1 250 ? 20.975 1.039 -13.547 1.00 87.94 250 GLU A C 1
ATOM 1850 O O . GLU A 1 250 ? 20.991 0.694 -12.359 1.00 87.94 250 GLU A O 1
ATOM 1855 N N . TRP A 1 251 ? 19.944 1.699 -14.080 1.00 94.75 251 TRP A N 1
ATOM 1856 C CA . TRP A 1 251 ? 18.761 2.056 -13.309 1.00 94.75 251 TRP A CA 1
ATOM 1857 C C . TRP A 1 251 ? 18.099 0.822 -12.694 1.00 94.75 251 TRP A C 1
ATOM 1859 O O . TRP A 1 251 ? 17.845 0.805 -11.492 1.00 94.75 251 TRP A O 1
ATOM 1869 N N . SER A 1 252 ? 17.897 -0.251 -13.465 1.00 92.00 252 SER A N 1
ATOM 1870 C CA . SER A 1 252 ? 17.205 -1.455 -12.982 1.00 92.00 252 SER A CA 1
ATOM 1871 C C . SER A 1 252 ? 17.887 -2.134 -11.786 1.00 92.00 252 SER A C 1
ATOM 1873 O O . SER A 1 252 ? 17.218 -2.804 -10.999 1.00 92.00 252 SER A O 1
ATOM 1875 N N . MET A 1 253 ? 19.202 -1.951 -11.621 1.00 90.12 253 MET A N 1
ATOM 1876 C CA . MET A 1 253 ? 19.971 -2.537 -10.516 1.00 90.12 253 MET A CA 1
ATOM 1877 C C . MET A 1 253 ? 19.764 -1.803 -9.187 1.00 90.12 253 MET A C 1
ATOM 1879 O O . MET A 1 253 ? 19.989 -2.385 -8.125 1.00 90.12 253 MET A O 1
ATOM 1883 N N . SER A 1 254 ? 19.361 -0.533 -9.238 1.00 92.81 254 SER A N 1
ATOM 1884 C CA . SER A 1 254 ? 19.210 0.339 -8.066 1.00 92.81 254 SER A CA 1
ATOM 1885 C C . SER A 1 254 ? 17.773 0.807 -7.834 1.00 92.81 254 SER A C 1
ATOM 1887 O O . SER A 1 254 ? 17.446 1.224 -6.721 1.00 92.81 254 SER A O 1
ATOM 1889 N N . ALA A 1 255 ? 16.913 0.693 -8.848 1.00 94.56 255 ALA A N 1
ATOM 1890 C CA . ALA A 1 255 ? 15.523 1.102 -8.799 1.00 94.56 255 ALA A CA 1
ATOM 1891 C C . ALA A 1 255 ? 14.776 0.406 -7.658 1.00 94.56 255 ALA A C 1
ATOM 1893 O O . ALA A 1 255 ? 14.797 -0.818 -7.488 1.00 94.56 255 ALA A O 1
ATOM 1894 N N . SER A 1 256 ? 14.054 1.202 -6.881 1.00 92.12 256 SER A N 1
ATOM 1895 C CA . SER A 1 256 ? 13.154 0.687 -5.866 1.00 92.12 256 SER A CA 1
ATOM 1896 C C . SER A 1 256 ? 12.003 -0.096 -6.502 1.00 92.12 256 SER A C 1
ATOM 1898 O O . SER A 1 256 ? 11.612 0.107 -7.654 1.00 92.12 256 SER A O 1
ATOM 1900 N N . LYS A 1 257 ? 11.360 -0.954 -5.702 1.00 90.69 257 LYS A N 1
ATOM 1901 C CA . LYS A 1 257 ? 10.146 -1.675 -6.118 1.00 90.69 257 LYS A CA 1
ATOM 1902 C C . LYS A 1 257 ? 9.073 -0.730 -6.682 1.00 90.69 257 LYS A C 1
ATOM 1904 O O . LYS A 1 257 ? 8.350 -1.106 -7.601 1.00 90.69 257 LYS A O 1
ATOM 1909 N N . THR A 1 258 ? 8.945 0.463 -6.106 1.00 90.88 258 THR A N 1
ATOM 1910 C CA . THR A 1 258 ? 7.953 1.461 -6.521 1.00 90.88 258 THR A CA 1
ATOM 1911 C C . THR A 1 258 ? 8.305 2.074 -7.871 1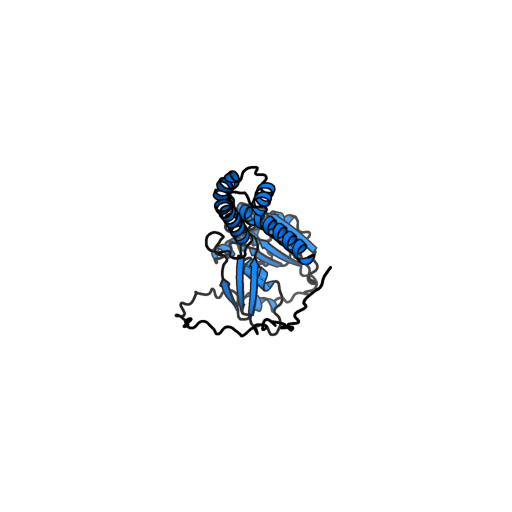.00 90.88 258 THR A C 1
ATOM 1913 O O . THR A 1 258 ? 7.415 2.213 -8.704 1.00 90.88 258 THR A O 1
ATOM 1916 N N . GLU A 1 259 ? 9.581 2.380 -8.108 1.00 94.56 259 GLU A N 1
ATOM 1917 C CA . GLU A 1 259 ? 10.067 2.886 -9.398 1.00 94.56 259 GLU A CA 1
ATOM 1918 C C . GLU A 1 259 ? 9.938 1.840 -10.504 1.00 94.56 259 GLU A C 1
ATOM 1920 O O . GLU A 1 259 ? 9.505 2.157 -11.602 1.00 94.56 259 GLU A O 1
ATOM 1925 N N . ILE A 1 260 ? 10.218 0.569 -10.213 1.00 96.38 260 ILE A N 1
ATOM 1926 C CA . ILE A 1 260 ? 9.961 -0.501 -11.182 1.00 96.38 260 ILE A CA 1
ATOM 1927 C C . ILE A 1 260 ? 8.458 -0.601 -11.463 1.00 96.38 260 ILE A C 1
ATOM 1929 O O . ILE A 1 260 ? 8.041 -0.648 -12.614 1.00 96.38 260 ILE A O 1
ATOM 1933 N N . ALA A 1 261 ? 7.619 -0.606 -10.424 1.00 95.81 261 ALA A N 1
ATOM 1934 C CA . ALA A 1 261 ? 6.173 -0.737 -10.580 1.00 95.81 261 ALA A CA 1
ATOM 1935 C C . ALA A 1 261 ? 5.517 0.425 -11.346 1.00 95.81 261 ALA A C 1
ATOM 1937 O O . ALA A 1 261 ? 4.460 0.215 -11.941 1.00 95.81 261 ALA A O 1
ATOM 1938 N N . SER A 1 262 ? 6.096 1.631 -11.348 1.00 96.50 262 SER A N 1
ATOM 1939 C CA . SER A 1 262 ? 5.515 2.776 -12.063 1.00 96.50 262 SER A CA 1
ATOM 1940 C C . SER A 1 262 ? 5.512 2.577 -13.582 1.00 96.50 262 SER A C 1
ATOM 1942 O O . SER A 1 262 ? 4.566 3.009 -14.240 1.00 96.50 262 SER A O 1
ATOM 1944 N N . LEU A 1 263 ? 6.463 1.808 -14.127 1.00 97.69 263 LEU A N 1
ATOM 1945 C CA . LEU A 1 263 ? 6.500 1.449 -15.549 1.00 97.69 263 LEU A CA 1
ATOM 1946 C C . LEU A 1 263 ? 5.294 0.623 -16.014 1.00 97.69 263 LEU A C 1
ATOM 1948 O O . LEU A 1 263 ? 5.029 0.558 -17.212 1.00 97.69 263 LEU A O 1
ATOM 1952 N N . ALA A 1 264 ? 4.524 0.012 -15.106 1.00 97.62 264 ALA A N 1
ATOM 1953 C CA . ALA A 1 264 ? 3.287 -0.670 -15.487 1.00 97.62 264 ALA A CA 1
ATOM 1954 C C . ALA A 1 264 ? 2.286 0.277 -16.171 1.00 97.62 264 ALA A C 1
ATOM 1956 O O . ALA A 1 264 ? 1.513 -0.170 -17.014 1.00 97.62 264 ALA A O 1
ATOM 1957 N N . GLN A 1 265 ? 2.318 1.576 -15.849 1.00 96.75 265 GLN A N 1
ATOM 1958 C CA . GLN A 1 265 ? 1.474 2.587 -16.496 1.00 96.75 265 GLN A CA 1
ATOM 1959 C C . GLN A 1 265 ? 1.780 2.679 -17.993 1.00 96.75 265 GLN A C 1
ATOM 1961 O O . GLN A 1 265 ? 0.866 2.563 -18.803 1.00 96.75 265 GLN A O 1
ATOM 1966 N N . VAL A 1 266 ? 3.067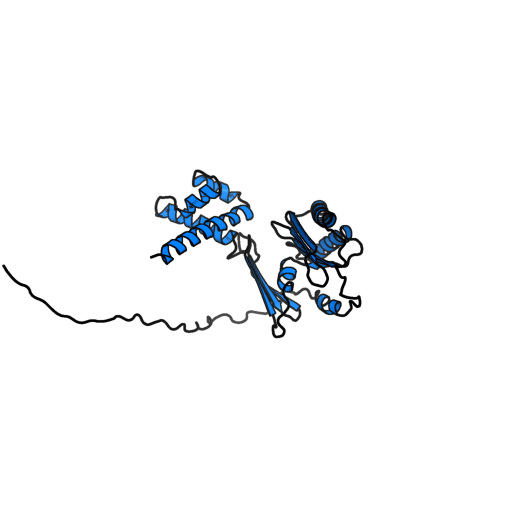 2.736 -18.349 1.00 97.69 266 VAL A N 1
ATOM 1967 C CA . VAL A 1 266 ? 3.540 2.737 -19.743 1.00 97.69 266 VAL A CA 1
ATOM 1968 C C . VAL A 1 266 ? 3.052 1.491 -20.488 1.00 97.69 266 VAL A C 1
ATOM 1970 O O . VAL A 1 266 ? 2.557 1.571 -21.610 1.00 97.69 266 VAL A O 1
ATOM 1973 N N . VAL A 1 267 ? 3.119 0.323 -19.839 1.00 97.44 267 VAL A N 1
ATOM 1974 C CA . VAL A 1 267 ? 2.635 -0.940 -20.422 1.00 97.44 267 VAL A CA 1
ATOM 1975 C C . VAL A 1 267 ? 1.129 -0.890 -20.696 1.00 97.44 267 VAL A C 1
ATOM 1977 O O . VAL A 1 267 ? 0.679 -1.333 -21.755 1.00 97.44 267 VAL A O 1
ATOM 1980 N N . PHE A 1 268 ? 0.336 -0.355 -19.766 1.00 96.38 268 PHE A N 1
ATOM 1981 C CA . PHE A 1 268 ? -1.111 -0.237 -19.948 1.00 96.38 268 PHE A CA 1
ATOM 1982 C C . PHE A 1 268 ? -1.490 0.783 -21.025 1.00 96.38 268 PHE A C 1
ATOM 1984 O O . PHE A 1 268 ? -2.410 0.521 -21.802 1.00 96.38 268 PHE A O 1
ATOM 1991 N N . GLU A 1 269 ? -0.773 1.901 -21.114 1.00 95.88 269 GLU A N 1
ATOM 1992 C CA . GLU A 1 269 ? -0.959 2.904 -22.166 1.00 95.88 269 GLU A CA 1
ATOM 1993 C C . GLU A 1 269 ? -0.674 2.313 -23.553 1.00 95.88 269 GLU A C 1
ATOM 1995 O O . GLU A 1 269 ? -1.522 2.392 -24.448 1.00 95.88 269 GLU A O 1
ATOM 2000 N N . ALA A 1 270 ? 0.454 1.616 -23.715 1.00 93.69 270 ALA A N 1
ATOM 2001 C CA . ALA A 1 270 ? 0.802 0.935 -24.961 1.00 93.69 270 ALA A CA 1
ATOM 2002 C C . ALA A 1 270 ? -0.235 -0.139 -25.351 1.00 93.69 270 ALA A C 1
ATOM 2004 O O . ALA A 1 270 ? -0.638 -0.243 -26.516 1.00 93.69 270 ALA A O 1
ATOM 2005 N N . ALA A 1 271 ? -0.726 -0.914 -24.376 1.00 92.56 271 ALA A N 1
ATOM 2006 C CA . ALA A 1 271 ? -1.762 -1.922 -24.604 1.00 92.56 271 ALA A CA 1
ATOM 2007 C C . ALA A 1 271 ? -3.092 -1.296 -25.064 1.00 92.56 271 ALA A C 1
ATOM 2009 O O . ALA A 1 271 ? -3.734 -1.806 -25.988 1.00 92.56 271 ALA A O 1
ATOM 2010 N N . ALA A 1 272 ? -3.492 -0.171 -24.463 1.00 90.81 272 ALA A N 1
ATOM 2011 C CA . ALA A 1 272 ? -4.703 0.550 -24.846 1.00 90.81 272 ALA A CA 1
ATOM 2012 C C . ALA A 1 272 ? -4.625 1.083 -26.288 1.00 90.81 272 ALA A C 1
ATOM 2014 O O . ALA A 1 272 ? -5.597 0.967 -27.041 1.00 90.81 272 ALA A O 1
ATOM 2015 N N . LEU A 1 273 ? -3.463 1.599 -26.704 1.00 83.81 273 LEU A N 1
ATOM 2016 C CA . LEU A 1 273 ? -3.231 2.073 -28.073 1.00 83.81 273 LEU A CA 1
ATOM 2017 C C . LEU A 1 273 ? -3.292 0.932 -29.103 1.00 83.81 273 LEU A C 1
ATOM 2019 O O . LEU A 1 273 ? -3.930 1.082 -30.148 1.00 83.81 273 LEU A O 1
ATOM 2023 N N . CYS A 1 274 ? -2.725 -0.239 -28.793 1.00 73.25 274 CYS A N 1
ATOM 2024 C CA . CYS A 1 274 ? -2.839 -1.431 -29.646 1.00 73.25 274 CYS A CA 1
ATOM 2025 C C . CYS A 1 274 ? -4.294 -1.907 -29.813 1.00 73.25 274 CYS A C 1
ATOM 2027 O O . CYS A 1 274 ? -4.719 -2.273 -30.914 1.00 73.25 274 CYS A O 1
ATOM 2029 N N . HIS A 1 275 ? -5.090 -1.886 -28.740 1.00 59.34 275 HIS A N 1
ATOM 2030 C CA . HIS A 1 275 ? -6.508 -2.254 -28.806 1.00 59.34 275 HIS A CA 1
ATOM 2031 C C . HIS A 1 275 ? -7.340 -1.244 -29.611 1.00 59.34 275 HIS A C 1
ATOM 2033 O O . HIS A 1 275 ? -8.216 -1.636 -30.380 1.00 59.34 275 HIS A O 1
ATOM 2039 N N . ALA A 1 276 ? -7.048 0.054 -29.500 1.00 57.16 276 ALA A N 1
ATOM 2040 C CA . ALA A 1 276 ? -7.727 1.082 -30.288 1.00 57.16 276 ALA A CA 1
ATOM 2041 C C . ALA A 1 276 ? -7.437 0.964 -31.797 1.00 57.16 276 ALA A C 1
ATOM 2043 O O . ALA A 1 276 ? -8.313 1.256 -32.613 1.00 57.16 276 ALA A O 1
ATOM 2044 N N . PHE A 1 277 ? -6.235 0.514 -32.168 1.00 50.59 277 PHE A N 1
ATOM 2045 C CA . PHE A 1 277 ? -5.854 0.280 -33.561 1.00 50.59 277 PHE A CA 1
ATOM 2046 C C . PHE A 1 277 ? -6.525 -0.974 -34.147 1.00 50.59 277 PHE A C 1
ATOM 2048 O O . PHE A 1 277 ? -6.995 -0.952 -35.280 1.00 50.59 277 PHE A O 1
ATOM 2055 N N . THR A 1 278 ? -6.644 -2.046 -33.358 1.00 50.69 278 THR A N 1
ATOM 2056 C CA . THR A 1 278 ? -7.275 -3.310 -33.789 1.00 50.69 278 THR A CA 1
ATOM 2057 C C . THR A 1 278 ? -8.805 -3.262 -33.819 1.00 50.69 278 THR A C 1
ATOM 2059 O O . THR A 1 278 ? -9.410 -3.964 -34.620 1.00 50.69 278 THR A O 1
ATOM 2062 N N . ALA A 1 279 ? -9.449 -2.414 -33.010 1.00 47.69 279 ALA A N 1
ATOM 2063 C CA . ALA A 1 279 ? -10.909 -2.248 -33.008 1.00 47.69 279 ALA A CA 1
ATOM 2064 C C . ALA A 1 279 ? -11.452 -1.342 -34.135 1.00 47.69 279 ALA A C 1
ATOM 2066 O O . ALA A 1 279 ? -12.666 -1.244 -34.310 1.00 47.69 279 ALA A O 1
ATOM 2067 N N . ARG A 1 280 ? -10.576 -0.651 -34.879 1.00 43.94 280 ARG A N 1
ATOM 2068 C CA . ARG A 1 280 ? -10.935 0.221 -36.016 1.00 43.94 280 ARG A CA 1
ATOM 2069 C C . ARG A 1 280 ? -10.610 -0.391 -37.388 1.00 43.94 280 ARG A C 1
ATOM 2071 O O . ARG A 1 280 ? -10.765 0.309 -38.388 1.00 43.94 280 ARG A O 1
ATOM 2078 N N . GLY A 1 281 ? -10.141 -1.641 -37.427 1.00 35.28 281 GLY A N 1
ATOM 2079 C CA . GLY A 1 281 ? -9.772 -2.380 -38.642 1.00 35.28 281 GLY A CA 1
ATOM 2080 C C . GLY A 1 281 ? -10.806 -3.408 -39.069 1.00 35.28 281 GLY A C 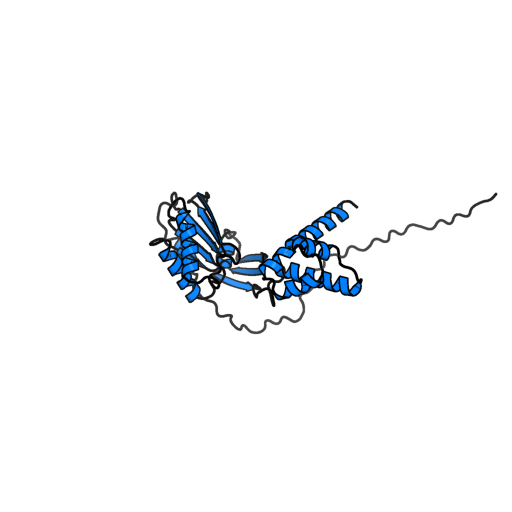1
ATOM 2081 O O . GLY A 1 281 ? -11.496 -3.957 -38.181 1.00 35.28 281 GLY A O 1
#

Secondary structure (DSSP, 8-state):
---------------------PPPPPPTT---------PPP---HHHHTTSSS--S-GGG--EEEEEE-SS-EEEEEE-TT--EEEEEEES--BTTT--HHHHHHHHHHHHHT-SS--SEEEEEEBT--SHHHHHHHHHHHHHHSTT--EEEE-HHHHHHHTSPPPTT-SEEEEEEESSSEEEEEEETTS-EEEEE---TTT--TTSHHHHHHHHHHHHHHHHHHHSS--HHHHHHHHHTT-S-HHHHHHHHHH--HHHHHHTHHHHHHHHHHHHHHHTT-

Sequence (281 aa):
MARAHAGDGRRRDALHPRRQAGRRPPLPGLRARDEALVQFPRELDRLDRRREDLQGPLNEMITLGIEGGGTRTTATLVDAADQVLASLSAGPGNLRLLDDEQLAALLASLRDQLPTKPDRIGVGMAGVRTAADRERLTRAIARAWPGTPAVVGDDLLLAIEAESWASDCAGQVLLLSGTGSCCLGRHRGGASVKVGGRGHIIGDRGSACDIAVHALRSTVTISDIEAGWPALGADMLAFLQMNDPEGLIEWSMSASKTEIASLAQVVFEAAALCHAFTARG